Protein AF-A0A1S9JIV3-F1 (afdb_monomer_lite)

Foldseek 3Di:
DVVCVVPVPDAFEWEQDPPQRDIHGPGDPVVVLVCLLVLHDGHHDYDFDFPDQDPVQCWGAGPLGDIDHPVNDPPDDPDDDDDDDDPPVVCVVVDPVPPPPVDPPPDPSSVVSCVSADDPVLVSLLVLQRDLDPVVLVCCLVPNDDPSHDLLSSLSNCLRVVPPCNLVSLCSLVVDPVNPVCVLVSLQSLLVDDDPSSVVVLVVCVVPPPCPDVSSVVSSVVSVVPD

Radius of gyration: 23.91 Å; chains: 1; bounding box: 47×54×72 Å

pLDDT: mean 82.81, std 11.83, range [49.16, 96.31]

Secondary structure (DSSP, 8-state):
-HHHHS-TT--EEEEE-TTT--EEEEE-HHHHHHHHHTT-PPPEEEE---SEEETTTTEEE-TTS-EEEGGGS-S-PPP---PPPPPGGGGGGS-GGGT--TT----HHHHHHHTTS--HHHHHHHHHT----HHHHHHHHHH---TT--HHHHHHHHHHTT-TTHHHHHHHHHHSGGGGGGHHHHHHHHTTS--HHHHHHHHHHHHH--S--HHHHHHHHHHHH--

Sequence (227 aa):
MTFYRDKPDARALAWYLPDSYLCVLLDGHHKATAAALEGRPLKTLVLSTATRFNDEQQTLLFPGGECLHKTELLCHVPKLTEWKTLPSGAWESFGPDKHISPSETWSEELQQSVSRYPSLDQAWQIVEAGNLSETRIKSMIQQGLGEDEKADVILQALFFTHSPLFIDFARFVISYPAYVSYRPLTFRLMAQNRTPQADAFFLDFAINDDGERPELTKIMDDYFRKR

Organism: Shigella boydii (NCBI:txid621)

Structure (mmCIF, N/CA/C/O backbone):
data_AF-A0A1S9JIV3-F1
#
_entry.id   AF-A0A1S9JIV3-F1
#
loop_
_atom_site.group_PDB
_atom_site.id
_atom_site.type_symbol
_atom_site.label_atom_id
_atom_site.label_alt_id
_atom_site.label_comp_id
_atom_site.label_asym_id
_atom_site.label_entity_id
_atom_site.label_seq_id
_atom_site.pdbx_PDB_ins_code
_atom_site.Cartn_x
_atom_site.Cartn_y
_atom_site.Cartn_z
_atom_site.occupancy
_atom_site.B_iso_or_equiv
_atom_site.auth_seq_id
_atom_site.auth_comp_id
_atom_site.auth_asym_id
_atom_site.auth_atom_id
_atom_site.pdbx_PDB_model_num
ATOM 1 N N . MET A 1 1 ? -16.536 -16.948 15.828 1.00 57.09 1 MET A N 1
ATOM 2 C CA . MET A 1 1 ? -16.593 -16.146 14.581 1.00 57.09 1 MET A CA 1
ATOM 3 C C . MET A 1 1 ? -17.991 -15.639 14.228 1.00 57.09 1 MET A C 1
ATOM 5 O O . MET A 1 1 ? -18.103 -14.467 13.888 1.00 57.09 1 MET A O 1
ATOM 9 N N . THR A 1 2 ? -19.049 -16.449 14.354 1.00 61.72 2 THR A N 1
ATOM 10 C CA . THR A 1 2 ? -20.456 -16.065 14.086 1.00 61.72 2 THR A CA 1
ATOM 11 C C . THR A 1 2 ? -20.881 -14.746 14.740 1.00 61.72 2 THR A C 1
ATOM 13 O O . THR A 1 2 ? -21.410 -13.877 14.059 1.00 61.72 2 THR A O 1
ATOM 16 N N . PHE A 1 3 ? -20.507 -14.511 16.003 1.00 70.81 3 PHE A N 1
ATOM 17 C CA . PHE A 1 3 ? -20.840 -13.274 16.726 1.00 70.81 3 PHE A CA 1
ATOM 18 C C . PHE A 1 3 ? -20.479 -11.968 15.987 1.00 70.81 3 PHE A C 1
ATOM 20 O O . PHE A 1 3 ? -21.233 -10.998 16.059 1.00 70.81 3 PHE A O 1
ATOM 27 N N . TYR A 1 4 ? -19.333 -11.917 15.292 1.00 66.69 4 TYR A N 1
ATOM 28 C CA . TYR A 1 4 ? -18.885 -10.712 14.577 1.00 66.69 4 TYR A CA 1
ATOM 29 C C . TYR A 1 4 ? -19.463 -10.588 13.165 1.00 66.69 4 TYR A C 1
ATOM 31 O O . TYR A 1 4 ? -19.378 -9.503 12.585 1.00 66.69 4 TYR A O 1
ATOM 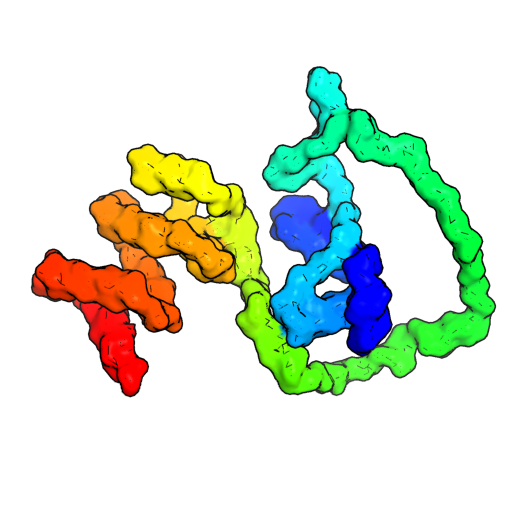39 N N . ARG A 1 5 ? -20.032 -11.668 12.611 1.00 66.25 5 ARG A N 1
ATOM 40 C CA . ARG A 1 5 ? -20.824 -11.606 11.374 1.00 66.25 5 ARG A CA 1
ATOM 41 C C . ARG A 1 5 ? -22.163 -10.916 11.648 1.00 66.25 5 ARG A C 1
ATOM 43 O O . ARG A 1 5 ? -22.561 -10.049 10.881 1.00 66.25 5 ARG A O 1
ATOM 50 N N . ASP A 1 6 ? -22.752 -11.180 12.813 1.00 71.38 6 ASP A N 1
ATOM 51 C CA . ASP A 1 6 ? -24.047 -10.617 13.222 1.00 71.38 6 ASP A CA 1
ATOM 52 C C . ASP A 1 6 ? -23.951 -9.194 13.811 1.00 71.38 6 ASP A C 1
ATOM 54 O O . ASP A 1 6 ? -24.966 -8.559 14.090 1.00 71.38 6 ASP A O 1
ATOM 58 N N . LYS A 1 7 ? -22.733 -8.679 14.040 1.00 74.50 7 LYS A N 1
ATOM 59 C CA . LYS A 1 7 ? -22.481 -7.340 14.608 1.00 74.50 7 LYS A CA 1
ATOM 60 C C . LYS A 1 7 ? -21.464 -6.557 13.768 1.00 74.50 7 LYS A C 1
ATOM 62 O O . LYS A 1 7 ? -20.315 -6.374 14.198 1.00 74.50 7 LYS A O 1
ATOM 67 N N . PRO A 1 8 ? -21.861 -6.069 12.578 1.00 68.62 8 PRO A N 1
ATOM 68 C CA . PRO A 1 8 ? -20.960 -5.376 11.659 1.00 68.62 8 PRO A CA 1
ATOM 69 C C . PRO A 1 8 ? -20.406 -4.060 12.223 1.00 68.62 8 PRO A C 1
ATOM 71 O O . PRO A 1 8 ? -19.363 -3.607 11.750 1.00 68.62 8 PRO A O 1
ATOM 74 N N . ASP A 1 9 ? -21.053 -3.477 13.236 1.00 78.00 9 ASP A N 1
ATOM 75 C CA . ASP A 1 9 ? -20.678 -2.185 13.829 1.00 78.00 9 ASP A CA 1
ATOM 76 C C . ASP A 1 9 ? -19.823 -2.279 15.086 1.00 78.00 9 ASP A C 1
ATOM 78 O O . ASP A 1 9 ? -19.355 -1.252 15.575 1.00 78.00 9 ASP A O 1
ATOM 82 N N . ALA A 1 10 ? -19.547 -3.490 15.585 1.00 80.56 10 ALA A N 1
ATOM 83 C CA . ALA A 1 10 ? -18.523 -3.650 16.611 1.00 80.56 10 ALA A CA 1
ATOM 84 C C . ALA A 1 10 ? -17.210 -3.013 16.116 1.00 80.56 10 ALA A C 1
ATOM 86 O O . ALA A 1 10 ? -16.908 -3.060 14.920 1.00 80.56 10 ALA A O 1
ATOM 87 N N . ARG A 1 11 ? -16.400 -2.438 16.997 1.00 85.75 11 ARG A N 1
ATOM 88 C CA . ARG A 1 11 ? -15.102 -1.865 16.623 1.00 85.75 11 ARG A CA 1
ATOM 89 C C . ARG A 1 11 ? -14.032 -2.451 17.525 1.00 85.75 11 ARG A C 1
ATOM 91 O O . ARG A 1 11 ? -14.295 -2.687 18.699 1.00 85.75 11 ARG A O 1
ATOM 98 N N . ALA A 1 12 ? -12.870 -2.733 16.954 1.00 91.12 12 ALA A N 1
ATOM 99 C CA . ALA A 1 12 ? -11.659 -2.897 17.743 1.00 91.12 12 ALA A CA 1
ATOM 100 C C . ALA A 1 12 ? -11.242 -1.544 18.337 1.00 91.12 12 ALA A C 1
ATOM 102 O O . ALA A 1 12 ? -11.686 -0.500 17.855 1.00 91.12 12 ALA A O 1
ATOM 103 N N . LEU A 1 13 ? -10.382 -1.560 19.348 1.00 92.06 13 LEU A N 1
ATOM 104 C CA . LEU A 1 13 ? -9.770 -0.361 19.905 1.00 92.06 13 LEU A CA 1
ATOM 105 C C . LEU A 1 13 ? -8.276 -0.401 19.609 1.00 92.06 13 LEU A C 1
ATOM 107 O O . LEU A 1 13 ? -7.620 -1.395 19.914 1.00 92.06 13 LEU A O 1
ATOM 111 N N . ALA A 1 14 ? -7.735 0.668 19.036 1.00 92.12 14 ALA A N 1
ATOM 112 C CA . ALA A 1 14 ? -6.306 0.783 18.788 1.00 92.12 14 ALA A CA 1
ATOM 113 C C . ALA A 1 14 ? -5.766 2.140 19.229 1.00 92.12 14 ALA A C 1
ATOM 115 O O . ALA A 1 14 ? -6.498 3.125 19.280 1.00 92.12 14 ALA A O 1
ATOM 116 N N . TRP A 1 15 ? -4.476 2.179 19.530 1.00 88.50 15 TRP A N 1
ATOM 117 C CA . TRP A 1 15 ? -3.720 3.384 19.829 1.00 88.50 15 TRP A CA 1
ATOM 118 C C . TRP A 1 15 ? -2.818 3.713 18.645 1.00 88.50 15 TRP A C 1
ATOM 120 O O . TRP A 1 15 ? -1.996 2.881 18.264 1.00 88.50 15 TRP A O 1
ATOM 130 N N . TYR A 1 16 ? -2.928 4.921 18.099 1.00 84.69 16 TYR A N 1
ATOM 131 C CA . TYR A 1 16 ? -2.001 5.438 17.098 1.00 84.69 16 TYR A CA 1
ATOM 132 C C . TYR A 1 16 ? -0.695 5.870 17.765 1.00 84.69 16 TYR A C 1
ATOM 134 O O . TYR A 1 16 ? -0.687 6.777 18.599 1.00 84.69 16 TYR A O 1
ATOM 142 N N . LEU A 1 17 ? 0.406 5.203 17.430 1.00 79.69 17 LEU A N 1
ATOM 143 C CA . LEU A 1 17 ? 1.724 5.548 17.942 1.00 79.69 17 LEU A CA 1
ATOM 144 C C . LEU A 1 17 ? 2.243 6.787 17.195 1.00 79.69 17 LEU A C 1
ATOM 146 O O . LEU A 1 17 ? 2.472 6.704 15.981 1.00 79.69 17 LEU A O 1
ATOM 150 N N . PRO A 1 18 ? 2.463 7.917 17.895 1.00 68.44 18 PRO A N 1
ATOM 151 C CA . PRO A 1 18 ? 3.064 9.096 17.287 1.00 68.44 18 PRO A CA 1
ATOM 152 C C . PRO A 1 18 ? 4.379 8.727 16.589 1.00 68.44 18 PRO A C 1
ATOM 154 O O . PRO A 1 18 ? 5.101 7.844 17.049 1.00 68.44 18 PRO A O 1
ATOM 157 N N . ASP A 1 19 ? 4.645 9.362 15.451 1.00 67.69 19 ASP A N 1
ATOM 158 C CA . ASP A 1 19 ? 5.900 9.252 14.689 1.00 67.69 19 ASP A CA 1
ATOM 159 C C . ASP A 1 19 ? 6.245 7.873 14.095 1.00 67.69 19 ASP A C 1
ATOM 161 O O . ASP A 1 19 ? 7.287 7.729 13.462 1.00 67.69 19 ASP A O 1
ATOM 165 N N . SER A 1 20 ? 5.378 6.864 14.232 1.00 63.31 20 SER A N 1
ATOM 166 C CA . SER A 1 20 ? 5.614 5.531 13.646 1.00 63.31 20 SER A CA 1
ATOM 167 C C . SER A 1 20 ? 4.571 5.103 12.618 1.00 63.31 20 SER A C 1
ATOM 169 O O . SER A 1 20 ? 4.762 4.081 11.969 1.00 63.31 20 SER A O 1
ATOM 171 N N . TYR A 1 21 ? 3.474 5.859 12.464 1.00 67.94 21 TYR A N 1
ATOM 172 C CA . TYR A 1 21 ? 2.322 5.520 11.609 1.00 67.94 21 TYR A CA 1
ATOM 173 C C . TYR A 1 21 ? 1.763 4.102 11.833 1.00 67.94 21 TYR A C 1
ATOM 175 O O . TYR A 1 21 ? 1.024 3.563 11.008 1.00 67.94 21 TYR A O 1
ATOM 183 N N . LEU A 1 22 ? 2.090 3.503 12.977 1.00 76.06 22 LEU A N 1
ATOM 184 C CA . LEU A 1 22 ? 1.621 2.200 13.405 1.00 76.06 22 LEU A CA 1
ATOM 185 C C . LEU A 1 22 ? 0.527 2.377 14.451 1.00 76.06 22 LEU A C 1
ATOM 187 O O . LEU A 1 22 ? 0.531 3.308 15.257 1.00 76.06 22 LEU A O 1
ATOM 191 N N . CYS A 1 23 ? -0.411 1.438 14.455 1.00 84.00 23 CYS A N 1
ATOM 192 C CA . CYS A 1 23 ? -1.413 1.332 15.501 1.00 84.00 23 CYS A CA 1
ATOM 193 C C . CYS A 1 23 ? -1.152 0.081 16.333 1.00 84.00 23 CYS A C 1
ATOM 195 O O . CYS A 1 23 ? -0.999 -1.011 15.787 1.00 84.00 23 CYS A O 1
ATOM 197 N N . VAL A 1 24 ? -1.165 0.225 17.655 1.00 86.38 24 VAL A N 1
ATOM 198 C CA . VAL A 1 24 ? -1.175 -0.913 18.576 1.00 86.38 24 VAL A CA 1
ATOM 199 C C . VAL A 1 24 ? -2.621 -1.275 18.865 1.00 86.38 24 VAL A C 1
ATOM 201 O O . VAL A 1 24 ? -3.401 -0.428 19.300 1.00 86.38 24 VAL A O 1
ATOM 204 N N . LEU A 1 25 ? -2.991 -2.531 18.625 1.00 89.19 25 LEU A N 1
ATOM 205 C CA . LEU A 1 25 ? -4.308 -3.039 18.990 1.00 89.19 25 LEU A CA 1
ATOM 206 C C . LEU A 1 25 ? -4.396 -3.145 20.520 1.00 89.19 25 LEU A C 1
ATOM 208 O O . LEU A 1 25 ? -3.658 -3.910 21.130 1.00 89.19 25 LEU A O 1
ATOM 212 N N . LEU A 1 26 ? -5.287 -2.366 21.132 1.00 89.06 26 LEU A N 1
ATOM 213 C CA . LEU A 1 26 ? -5.532 -2.397 22.575 1.00 89.06 26 LEU A CA 1
ATOM 214 C C . LEU A 1 26 ? -6.586 -3.445 22.936 1.00 89.06 26 LEU A C 1
ATOM 216 O O . LEU A 1 26 ? -6.461 -4.134 23.943 1.00 89.06 26 LEU A O 1
ATOM 220 N N . ASP A 1 27 ? -7.629 -3.560 22.111 1.00 86.94 27 ASP A N 1
ATOM 221 C CA . ASP A 1 27 ? -8.701 -4.536 22.292 1.00 86.94 27 ASP A CA 1
ATOM 222 C C . ASP A 1 27 ? -9.338 -4.934 20.950 1.00 86.94 27 ASP A C 1
ATOM 224 O O . ASP A 1 27 ? -9.288 -4.205 19.956 1.00 86.94 27 ASP A O 1
ATOM 228 N N . GLY A 1 28 ? -9.970 -6.106 20.924 1.00 87.12 28 GLY A N 1
ATOM 229 C CA . GLY A 1 28 ? -10.607 -6.677 19.745 1.00 87.12 28 GLY A CA 1
ATOM 230 C C . GLY A 1 28 ? -9.771 -7.744 19.043 1.00 87.12 28 GLY A C 1
ATOM 231 O O . GLY A 1 28 ? -10.014 -7.991 17.866 1.00 87.12 28 GLY A O 1
ATOM 232 N N . HIS A 1 29 ? -8.840 -8.410 19.735 1.00 86.50 29 HIS A N 1
ATOM 233 C CA . HIS A 1 29 ? -7.989 -9.479 19.186 1.00 86.50 29 HIS A CA 1
ATOM 234 C C . HIS A 1 29 ? -8.795 -10.554 18.445 1.00 86.50 29 HIS A C 1
ATOM 236 O O . HIS A 1 29 ? -8.550 -10.807 17.271 1.00 86.50 29 HIS A O 1
ATOM 242 N N . HIS A 1 30 ? -9.859 -11.092 19.053 1.00 83.81 30 HIS A N 1
ATOM 243 C CA . HIS A 1 30 ? -10.731 -12.070 18.386 1.00 83.81 30 HIS A CA 1
ATOM 244 C C . HIS A 1 30 ? -11.409 -11.514 17.126 1.00 83.81 30 HIS A C 1
ATOM 246 O O . HIS A 1 30 ? -11.667 -12.253 16.173 1.00 83.81 30 HIS A O 1
ATOM 252 N N . LYS A 1 31 ? -11.718 -10.212 17.110 1.00 86.19 31 LYS A N 1
ATOM 253 C CA . LYS A 1 31 ? -12.279 -9.550 15.934 1.00 86.19 31 LYS A CA 1
ATOM 254 C C . LYS A 1 31 ? -11.222 -9.372 14.849 1.00 86.19 31 LYS A C 1
ATOM 256 O O . LYS A 1 31 ? -11.546 -9.581 13.685 1.00 86.19 31 LYS A O 1
ATOM 261 N N . ALA A 1 32 ? -9.997 -9.009 15.221 1.00 87.94 32 ALA A N 1
ATOM 262 C CA . ALA A 1 32 ? -8.862 -8.916 14.312 1.00 87.94 32 ALA A CA 1
ATOM 263 C C . ALA A 1 32 ? -8.581 -10.277 13.663 1.00 87.94 32 ALA A C 1
ATOM 265 O O . ALA A 1 32 ? -8.558 -10.363 12.440 1.00 87.94 32 ALA A O 1
ATOM 266 N N . THR A 1 33 ? -8.521 -11.354 14.453 1.00 85.94 33 THR A N 1
ATOM 267 C CA . THR A 1 33 ? -8.398 -12.736 13.964 1.00 85.94 33 THR A CA 1
ATOM 268 C C . THR A 1 33 ? -9.531 -13.097 13.002 1.00 85.94 33 THR A C 1
ATOM 270 O O . THR A 1 33 ? -9.286 -13.600 11.911 1.00 85.94 33 THR A O 1
ATOM 273 N N . ALA A 1 34 ? -10.784 -12.795 13.357 1.00 84.56 34 ALA A N 1
ATOM 274 C CA . ALA A 1 34 ? -11.920 -13.059 12.476 1.00 84.56 34 ALA A CA 1
ATOM 275 C C . ALA A 1 34 ? -11.875 -12.222 11.183 1.00 84.56 34 ALA A C 1
ATOM 277 O O . ALA A 1 34 ? -12.247 -12.711 10.124 1.00 84.56 34 ALA A O 1
ATOM 278 N N . ALA A 1 35 ? -11.438 -10.962 11.248 1.00 86.69 35 ALA A N 1
ATOM 279 C CA . ALA A 1 35 ? -11.271 -10.116 10.069 1.00 86.69 35 ALA A CA 1
ATOM 280 C C . ALA A 1 35 ? -10.153 -10.640 9.153 1.00 86.69 35 ALA A C 1
ATOM 282 O O . ALA A 1 35 ? -10.352 -10.675 7.941 1.00 86.69 35 ALA A O 1
ATOM 283 N N . ALA A 1 36 ? -9.048 -11.117 9.735 1.00 87.44 36 ALA A N 1
ATOM 284 C CA . ALA A 1 36 ? -7.929 -11.732 9.024 1.00 87.44 36 ALA A CA 1
ATOM 285 C C . ALA A 1 36 ? -8.341 -12.992 8.255 1.00 87.44 36 ALA A C 1
ATOM 287 O O . ALA A 1 36 ? -8.102 -13.099 7.049 1.00 87.44 36 ALA A O 1
ATOM 288 N N . LEU A 1 37 ? -9.049 -13.903 8.926 1.00 86.00 37 LEU A N 1
ATOM 289 C CA . LEU A 1 37 ? -9.551 -15.142 8.324 1.00 86.00 37 LEU A CA 1
ATOM 290 C C . LEU A 1 37 ? -10.544 -14.872 7.183 1.00 86.00 37 LEU A C 1
ATOM 292 O O . LEU A 1 37 ? -10.502 -15.540 6.152 1.00 86.00 37 LEU A O 1
ATOM 296 N N . GLU A 1 38 ? -11.356 -13.822 7.303 1.00 85.50 38 GLU A N 1
ATOM 297 C CA . GLU A 1 38 ? -12.282 -13.367 6.253 1.00 85.50 38 GLU A CA 1
ATOM 298 C C . GLU A 1 38 ? -11.612 -12.473 5.189 1.00 85.50 38 GLU A C 1
ATOM 300 O O . GLU A 1 38 ? -12.259 -12.093 4.217 1.00 85.50 38 GLU A O 1
ATOM 305 N N . GLY A 1 39 ? -10.338 -12.099 5.364 1.00 84.75 39 GLY A N 1
ATOM 306 C CA . GLY A 1 39 ? -9.593 -11.262 4.415 1.00 84.75 39 GLY A CA 1
ATOM 307 C C . GLY A 1 39 ? -10.171 -9.856 4.249 1.00 84.75 39 GLY A C 1
ATOM 308 O O . GLY A 1 39 ? -10.136 -9.297 3.156 1.00 84.75 39 GLY A O 1
ATOM 309 N N . ARG A 1 40 ? -10.740 -9.284 5.316 1.00 84.31 40 ARG A N 1
ATOM 310 C CA . ARG A 1 40 ? -11.418 -7.980 5.274 1.00 84.31 40 ARG A CA 1
ATOM 311 C C . ARG A 1 40 ? -10.775 -6.957 6.213 1.00 84.31 40 ARG A C 1
ATOM 313 O O . ARG A 1 40 ? -10.171 -7.347 7.214 1.00 84.31 40 ARG A O 1
ATOM 320 N N . PRO A 1 41 ? -10.950 -5.647 5.957 1.00 84.81 41 PRO A N 1
ATOM 321 C CA . PRO A 1 41 ? -10.476 -4.609 6.865 1.00 84.81 41 PRO A CA 1
ATOM 322 C C . PRO A 1 41 ? -11.103 -4.715 8.262 1.00 84.81 41 PRO A C 1
ATOM 324 O O . PRO A 1 41 ? -12.302 -4.982 8.418 1.00 84.81 41 PRO A O 1
ATOM 327 N N . LEU A 1 42 ? -10.296 -4.454 9.290 1.00 87.38 42 LEU A N 1
ATOM 328 C CA . LEU A 1 42 ? -10.758 -4.356 10.670 1.00 87.38 42 LEU A CA 1
ATOM 329 C C . LEU A 1 42 ? -11.342 -2.960 10.921 1.00 87.38 42 LEU A C 1
ATOM 331 O O . LEU A 1 42 ? -10.636 -1.959 10.850 1.00 87.38 42 LEU A O 1
ATOM 335 N N . LYS A 1 43 ? -12.636 -2.887 11.255 1.00 88.62 43 LYS A N 1
ATOM 336 C CA . LYS A 1 43 ? -13.231 -1.645 11.770 1.00 88.62 43 LYS A CA 1
ATOM 337 C C . LYS A 1 43 ? -12.685 -1.359 13.170 1.00 88.62 43 LYS A C 1
ATOM 339 O O . LYS A 1 43 ? -12.902 -2.168 14.079 1.00 88.62 43 LYS A O 1
ATOM 344 N N . THR A 1 44 ? -12.078 -0.191 13.344 1.00 89.94 44 THR A N 1
ATOM 345 C CA . THR A 1 44 ? -11.352 0.185 14.563 1.00 89.94 44 THR A CA 1
ATOM 346 C C . THR A 1 44 ? -11.726 1.597 15.006 1.00 89.94 44 THR A C 1
ATOM 348 O O . THR A 1 44 ? -11.950 2.476 14.177 1.00 89.94 44 THR A O 1
ATOM 351 N N . LEU A 1 45 ? -11.821 1.809 16.316 1.00 89.50 45 LEU A N 1
ATOM 352 C CA . LEU A 1 45 ? -11.773 3.123 16.942 1.00 89.50 45 LEU A CA 1
ATOM 353 C C . LEU A 1 45 ? -10.311 3.404 17.297 1.00 89.50 45 LEU A C 1
ATOM 355 O O . LEU A 1 45 ? -9.711 2.647 18.061 1.00 89.50 45 LEU A O 1
ATOM 359 N N . VAL A 1 46 ? -9.744 4.456 16.717 1.00 86.94 46 VAL A N 1
ATOM 360 C CA . VAL A 1 46 ? -8.336 4.808 16.913 1.00 86.94 46 VAL A CA 1
ATOM 361 C C . VAL A 1 46 ? -8.238 5.948 17.918 1.00 86.94 46 VAL A C 1
ATOM 363 O O . VAL A 1 46 ? -8.843 7.003 17.740 1.00 86.94 46 VAL A O 1
ATOM 366 N N . LEU A 1 47 ? -7.476 5.723 18.983 1.00 86.69 47 LEU A N 1
ATOM 367 C CA . LEU A 1 47 ? -7.049 6.750 19.919 1.00 86.69 47 LEU A CA 1
ATOM 368 C C . LEU A 1 47 ? -5.799 7.406 19.340 1.00 86.69 47 LEU A C 1
ATOM 370 O O . LEU A 1 47 ? -4.787 6.735 19.161 1.00 86.69 47 LEU A O 1
ATOM 374 N N . SER A 1 48 ? -5.868 8.700 19.043 1.00 84.00 48 SER A N 1
ATOM 375 C CA . SER A 1 48 ? -4.728 9.464 18.541 1.00 84.00 48 SER A CA 1
ATOM 376 C C . SER A 1 48 ? -4.587 10.768 19.302 1.00 84.00 48 SER A C 1
ATOM 378 O O . SER A 1 48 ? -5.574 11.407 19.668 1.00 84.00 48 SER A O 1
ATOM 380 N N . THR A 1 49 ? -3.344 11.190 19.498 1.00 82.25 49 THR A N 1
ATOM 381 C CA . THR A 1 49 ? -3.019 12.531 19.977 1.00 82.25 49 THR A CA 1
ATOM 382 C C . THR A 1 49 ? -3.034 13.503 18.804 1.00 82.25 49 THR A C 1
ATOM 384 O O . THR A 1 49 ? -2.423 13.229 17.769 1.00 82.25 49 THR A O 1
ATOM 387 N N . ALA A 1 50 ? -3.716 14.638 18.956 1.00 82.00 50 ALA A N 1
ATOM 388 C CA . ALA A 1 50 ? -3.575 15.741 18.013 1.00 82.00 50 ALA A CA 1
ATOM 389 C C . ALA A 1 50 ? -2.140 16.289 18.086 1.00 82.00 50 ALA A C 1
ATOM 391 O O . ALA A 1 50 ? -1.588 16.433 19.177 1.00 82.00 50 ALA A O 1
ATOM 392 N N . THR A 1 51 ? -1.539 16.589 16.936 1.00 81.94 51 THR A N 1
ATOM 393 C CA . THR A 1 51 ? -0.197 17.187 16.858 1.00 81.94 51 THR A CA 1
ATOM 394 C C . THR A 1 51 ? -0.228 18.656 17.244 1.00 81.94 51 THR A C 1
ATOM 396 O O . THR A 1 51 ? 0.676 19.139 17.919 1.00 81.94 51 THR A O 1
ATOM 399 N N . ARG A 1 52 ? -1.274 19.377 16.830 1.00 83.56 52 ARG A N 1
ATOM 400 C CA . ARG A 1 52 ? -1.494 20.775 17.204 1.00 83.56 52 ARG A CA 1
ATOM 401 C C . ARG A 1 52 ? -2.955 21.175 17.068 1.00 83.56 52 ARG A C 1
ATOM 403 O O . ARG A 1 52 ? -3.714 20.568 16.315 1.00 83.56 52 ARG A O 1
ATOM 410 N N . PHE A 1 53 ? -3.310 22.257 17.745 1.00 85.25 53 PHE A N 1
ATOM 411 C CA . PHE A 1 53 ? -4.530 23.006 17.479 1.00 85.25 53 PHE A CA 1
ATOM 412 C C . PHE A 1 53 ? -4.184 24.232 16.625 1.00 85.25 53 PHE A C 1
ATOM 414 O O . PHE A 1 53 ? -3.219 24.934 16.921 1.00 85.25 53 PHE A O 1
ATOM 421 N N . ASN A 1 54 ? -4.926 24.457 15.542 1.00 83.12 54 ASN A N 1
ATOM 422 C CA . ASN A 1 54 ? -4.842 25.669 14.736 1.00 83.12 54 ASN A CA 1
ATOM 423 C C . ASN A 1 54 ? -5.925 26.646 15.206 1.00 83.12 54 ASN A C 1
ATOM 425 O O . ASN A 1 54 ? -7.110 26.429 14.947 1.00 83.12 54 ASN A O 1
ATOM 429 N N . ASP A 1 55 ? -5.505 27.724 15.868 1.00 83.12 55 ASP A N 1
ATOM 430 C CA . ASP A 1 55 ? -6.409 28.745 16.398 1.00 83.12 55 ASP A CA 1
ATOM 431 C C . ASP A 1 55 ? -7.165 29.506 15.299 1.00 83.12 55 ASP A C 1
ATOM 433 O O . ASP A 1 55 ? -8.343 29.816 15.477 1.00 83.12 55 ASP A O 1
ATOM 437 N N . GLU A 1 56 ? -6.544 29.775 14.147 1.00 85.62 56 GLU A N 1
ATOM 438 C CA . GLU A 1 56 ? -7.178 30.533 13.058 1.00 85.62 56 GLU A CA 1
ATOM 439 C C . GLU A 1 56 ? -8.315 29.740 12.410 1.00 85.62 56 GLU A C 1
ATOM 441 O O . GLU A 1 56 ? -9.397 30.267 12.154 1.00 85.62 56 GLU A O 1
ATOM 446 N N . GLN A 1 57 ? -8.074 28.451 12.166 1.00 82.88 57 GLN A N 1
ATOM 447 C CA . GLN A 1 57 ? -9.043 27.562 11.520 1.00 82.88 57 GLN A CA 1
ATOM 448 C C . GLN A 1 57 ? -9.960 26.845 12.517 1.00 82.88 57 GLN A C 1
ATOM 450 O O . GLN A 1 57 ? -10.921 26.196 12.102 1.00 82.88 57 GLN A O 1
ATOM 455 N N . GLN A 1 58 ? -9.681 26.959 13.821 1.00 87.31 58 GLN A N 1
ATOM 456 C CA . GLN A 1 58 ? -10.358 26.220 14.890 1.00 87.31 58 GLN A CA 1
ATOM 457 C C . GLN A 1 58 ? -10.375 24.702 14.618 1.00 87.31 58 GLN A C 1
ATOM 459 O O . GLN A 1 58 ? -11.410 24.038 14.759 1.00 87.31 58 GLN A O 1
ATOM 464 N N . THR A 1 59 ? -9.224 24.158 14.206 1.00 88.06 59 THR A N 1
ATOM 465 C CA . THR A 1 59 ? -9.052 22.743 13.839 1.00 88.06 59 THR A CA 1
ATOM 466 C C . THR A 1 59 ? -8.017 22.042 14.708 1.00 88.06 59 THR A C 1
ATOM 468 O O . THR A 1 59 ? -6.959 22.587 15.017 1.00 88.06 59 THR A O 1
ATOM 471 N N . LEU A 1 60 ? -8.300 20.793 15.075 1.00 87.38 60 LEU A N 1
ATOM 472 C CA . LEU A 1 60 ? -7.279 19.869 15.564 1.00 87.38 60 LEU A CA 1
ATOM 473 C C . LEU A 1 60 ? -6.614 19.215 14.360 1.00 87.38 60 LEU A C 1
ATOM 475 O O . LEU A 1 60 ? -7.309 18.649 13.520 1.00 87.38 60 LEU A O 1
ATOM 479 N N . LEU A 1 61 ? -5.288 19.284 14.281 1.00 84.81 61 LEU A N 1
ATOM 480 C CA . LEU A 1 61 ? -4.512 18.546 13.293 1.00 84.81 61 LEU A CA 1
ATOM 481 C C . LEU A 1 61 ? -3.979 17.259 13.915 1.00 84.81 61 LEU A C 1
ATOM 483 O O . LEU A 1 61 ? -3.510 17.252 15.054 1.00 84.81 61 LEU A O 1
ATOM 487 N N . PHE A 1 62 ? -4.026 16.186 13.140 1.00 81.31 62 PHE A N 1
ATOM 488 C CA . PHE A 1 62 ? -3.512 14.873 13.495 1.00 81.31 62 PHE A CA 1
ATOM 489 C C . PHE A 1 62 ? -2.237 14.553 12.701 1.00 81.31 62 PHE A C 1
ATOM 491 O O . PHE A 1 62 ? -1.936 15.208 11.693 1.00 81.31 62 PHE A O 1
ATOM 498 N N . PRO A 1 63 ? -1.453 13.556 13.146 1.00 70.19 63 PRO A N 1
ATOM 499 C CA . PRO A 1 63 ? -0.391 12.979 12.328 1.00 70.19 63 PRO A CA 1
ATOM 500 C C . PRO A 1 63 ? -0.934 12.556 10.951 1.00 70.19 63 PRO A C 1
ATOM 502 O O . PRO A 1 63 ? -2.041 12.034 10.860 1.00 70.19 63 PRO A O 1
ATOM 505 N N . GLY A 1 64 ? -0.184 12.806 9.873 1.00 65.81 64 GLY A N 1
ATOM 506 C CA . GLY A 1 64 ? -0.628 12.514 8.499 1.00 65.81 64 GLY A CA 1
ATOM 507 C C . GLY A 1 64 ? -1.469 13.610 7.827 1.00 65.81 64 GLY A C 1
ATOM 508 O O . GLY A 1 64 ? -1.822 13.470 6.660 1.00 65.81 64 GLY A O 1
ATOM 509 N N . GLY A 1 65 ? -1.743 14.724 8.518 1.00 72.25 65 GLY A N 1
ATOM 510 C CA . GLY A 1 65 ? -2.371 15.912 7.927 1.00 72.25 65 GLY A CA 1
ATOM 511 C C . GLY A 1 65 ? -3.900 15.925 7.958 1.00 72.25 65 GLY A C 1
ATOM 512 O O . GLY A 1 65 ? -4.495 16.898 7.499 1.00 72.25 65 GLY A O 1
ATOM 513 N N . GLU A 1 66 ? -4.538 14.900 8.529 1.00 78.19 66 GLU A N 1
ATOM 514 C CA . GLU A 1 66 ? -5.976 14.938 8.794 1.00 78.19 66 GLU A CA 1
ATOM 515 C C . GLU A 1 66 ? -6.318 16.040 9.804 1.00 78.19 66 GLU A C 1
ATOM 517 O O . GLU A 1 66 ? -5.560 16.318 10.742 1.00 78.19 66 GLU A O 1
ATOM 522 N N . CYS A 1 67 ? -7.474 16.674 9.616 1.00 84.75 67 CYS A N 1
ATOM 523 C CA . CYS A 1 67 ? -7.971 17.714 10.501 1.00 84.75 67 CYS A CA 1
ATOM 524 C C . CYS A 1 67 ? -9.413 17.438 10.929 1.00 84.75 67 CYS A C 1
ATOM 526 O O . CYS A 1 67 ? -10.222 16.942 10.151 1.00 84.75 67 CYS A O 1
ATOM 528 N N . LEU A 1 68 ? -9.725 17.774 12.180 1.00 86.25 68 LEU A N 1
ATOM 529 C CA . LEU A 1 68 ? -11.092 17.805 12.693 1.00 86.25 68 LEU A CA 1
ATOM 530 C C . LEU A 1 68 ? -11.464 19.239 13.035 1.00 86.25 68 LEU A C 1
ATOM 532 O O . LEU A 1 68 ? -10.779 19.901 13.825 1.00 86.25 68 LEU A O 1
ATOM 536 N N . HIS A 1 69 ? -12.570 19.712 12.470 1.00 85.62 69 HIS A N 1
ATOM 537 C CA . HIS A 1 69 ? -13.143 20.996 12.832 1.00 85.62 69 HIS A CA 1
ATOM 538 C C . HIS A 1 69 ? -13.872 20.906 14.169 1.00 85.62 69 HIS A C 1
ATOM 540 O O . HIS A 1 69 ? -14.462 19.887 14.531 1.00 85.62 69 HIS A O 1
ATOM 546 N N . LYS A 1 70 ? -13.915 22.027 14.893 1.00 80.19 70 LYS A N 1
ATOM 547 C CA . LYS A 1 70 ? -14.658 22.138 16.156 1.00 80.19 70 LYS A CA 1
ATOM 548 C C . LYS A 1 70 ? -16.119 21.677 16.055 1.00 80.19 70 LYS A C 1
ATOM 550 O O . LYS A 1 70 ? -16.648 21.131 17.015 1.00 80.19 70 LYS A O 1
ATOM 555 N N . THR A 1 71 ? -16.767 21.884 14.909 1.00 80.12 71 THR A N 1
ATOM 556 C CA . THR A 1 71 ? -18.158 21.469 14.647 1.00 80.12 71 THR A CA 1
ATOM 557 C C . THR A 1 71 ? -18.349 19.956 14.582 1.00 80.12 71 THR A C 1
ATOM 559 O O . THR A 1 71 ? -19.464 19.481 14.764 1.00 80.12 71 THR A O 1
ATOM 562 N N . GLU A 1 72 ? -17.281 19.206 14.318 1.00 81.44 72 GLU A N 1
ATOM 563 C CA . GLU A 1 72 ? -17.288 17.742 14.231 1.00 81.44 72 GLU A CA 1
ATOM 564 C C . GLU A 1 72 ? -17.003 17.087 15.588 1.00 81.44 72 GLU A C 1
ATOM 566 O O . GLU A 1 72 ? -17.190 15.881 15.760 1.00 81.44 72 GLU A O 1
ATOM 571 N N . LEU A 1 73 ? -16.573 17.878 16.576 1.00 73.00 73 LEU A N 1
ATOM 572 C CA . LEU A 1 73 ? -16.348 17.394 17.927 1.00 73.00 73 LEU A CA 1
ATOM 573 C C . LEU A 1 73 ? -17.687 17.082 18.589 1.00 73.00 73 LEU A C 1
ATOM 575 O O . LEU A 1 73 ? -18.536 17.950 18.801 1.00 73.00 73 LEU A O 1
ATOM 579 N N . LEU A 1 74 ? -17.849 15.824 18.987 1.00 70.44 74 LEU A N 1
ATOM 580 C CA . LEU A 1 74 ? -18.938 15.427 19.863 1.00 70.44 74 LEU A CA 1
ATOM 581 C C . LEU A 1 74 ? -18.727 16.095 21.231 1.00 70.44 74 LEU A C 1
ATOM 583 O O . LEU A 1 74 ? -17.932 15.636 22.045 1.00 70.44 74 LEU A O 1
ATOM 587 N N . CYS A 1 75 ? -19.470 17.170 21.506 1.00 57.81 75 CYS A N 1
ATOM 588 C CA . CYS A 1 75 ? -19.451 17.870 22.799 1.00 57.81 75 CYS A CA 1
ATOM 589 C C . CYS A 1 75 ? -19.993 17.028 23.969 1.00 57.81 75 CYS A C 1
ATOM 591 O O . CYS A 1 75 ? -19.947 17.457 25.124 1.00 57.81 75 CYS A O 1
ATOM 593 N N . HIS A 1 76 ? -20.525 15.838 23.691 1.00 59.91 76 HIS A N 1
ATOM 594 C CA . HIS A 1 76 ? -21.102 14.951 24.686 1.00 59.91 76 HIS A CA 1
ATOM 595 C C . HIS A 1 76 ? -20.476 13.568 24.567 1.00 59.91 76 HIS A C 1
ATOM 597 O O . HIS A 1 76 ? -20.761 12.822 23.633 1.00 59.91 76 HIS A O 1
ATOM 603 N N . VAL A 1 77 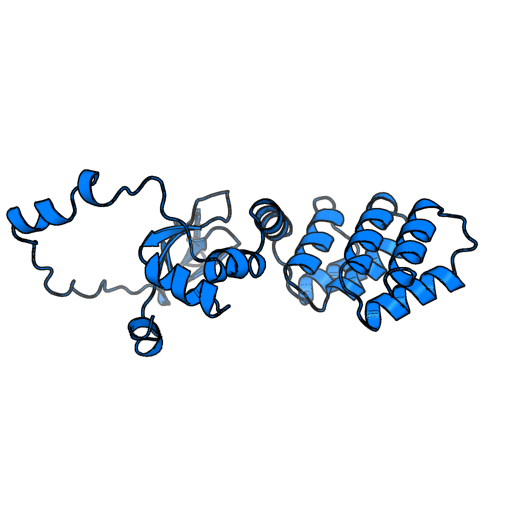? -19.650 13.213 25.553 1.00 59.00 77 VAL A N 1
ATOM 604 C CA . VAL A 1 77 ? -19.324 11.811 25.814 1.00 59.00 77 VAL A CA 1
ATOM 605 C C . VAL A 1 77 ? -20.638 11.150 26.242 1.00 59.00 77 VAL A C 1
ATOM 607 O O . VAL A 1 77 ? -21.231 11.604 27.229 1.00 59.00 77 VAL A O 1
ATOM 610 N N . PRO A 1 78 ? -21.149 10.136 25.516 1.00 58.78 78 PRO A N 1
ATOM 611 C CA . PRO A 1 78 ? -22.326 9.402 25.955 1.00 58.78 78 PRO A CA 1
ATOM 612 C C . PRO A 1 78 ? -22.093 8.944 27.393 1.00 58.78 78 PRO A C 1
ATOM 614 O O . PRO A 1 78 ? -21.023 8.414 27.699 1.00 58.78 78 PRO A O 1
ATOM 617 N N . LYS A 1 79 ? -23.062 9.178 28.287 1.00 58.03 79 LYS A N 1
ATOM 618 C CA . LYS A 1 79 ? -22.981 8.649 29.652 1.00 58.03 79 LYS A CA 1
ATOM 619 C C . LYS A 1 79 ? -22.701 7.155 29.543 1.00 58.03 79 LYS A C 1
ATOM 621 O O . LYS A 1 79 ? -23.480 6.443 28.909 1.00 58.03 79 LYS A O 1
ATOM 626 N N . LEU A 1 80 ? -21.570 6.734 30.112 1.00 59.12 80 LEU A N 1
ATOM 627 C CA . LEU A 1 80 ? -21.158 5.339 30.194 1.00 59.12 80 LEU A CA 1
ATOM 628 C C . LEU A 1 80 ? -22.375 4.495 30.571 1.00 59.12 80 LEU A C 1
ATOM 630 O O . LEU A 1 80 ? -23.028 4.762 31.582 1.00 59.12 80 LEU A O 1
ATOM 634 N N . THR A 1 81 ? -22.684 3.501 29.741 1.00 59.03 81 THR A N 1
ATOM 635 C CA . THR A 1 81 ? -23.567 2.395 30.109 1.00 59.03 81 THR A CA 1
ATOM 636 C C . THR A 1 81 ? -23.137 1.899 31.489 1.00 59.03 81 THR A C 1
ATOM 638 O O . THR A 1 81 ? -21.932 1.833 31.744 1.00 59.03 81 THR A O 1
ATOM 641 N N . GLU A 1 82 ? -24.083 1.583 32.380 1.00 59.78 82 GLU A N 1
ATOM 642 C CA . GLU A 1 82 ? -23.753 1.058 33.710 1.00 59.78 82 GLU A CA 1
ATOM 643 C C . GLU A 1 82 ? -22.731 -0.076 33.585 1.00 59.78 82 GLU A C 1
ATOM 645 O O . GLU A 1 82 ? -23.012 -1.146 33.040 1.00 59.78 82 GLU A O 1
ATOM 650 N N . TRP A 1 83 ? -21.518 0.180 34.063 1.00 59.06 83 TRP A N 1
ATOM 651 C CA . TRP A 1 83 ? -20.465 -0.812 34.111 1.00 59.06 83 TRP A CA 1
ATOM 652 C C . TRP A 1 83 ? -20.596 -1.521 35.454 1.00 59.06 83 TRP A C 1
ATOM 654 O O . TRP A 1 83 ? -20.577 -0.902 36.517 1.00 59.06 83 TRP A O 1
ATOM 664 N N . LYS A 1 84 ? -20.791 -2.838 35.413 1.00 68.88 84 LYS A N 1
ATOM 665 C CA . LYS A 1 84 ? -20.778 -3.657 36.621 1.00 68.88 84 LYS A CA 1
ATOM 666 C C . LYS A 1 84 ? -19.343 -4.055 36.905 1.00 68.88 84 LYS A C 1
ATOM 668 O O . LYS A 1 84 ? -18.735 -4.769 36.110 1.00 68.88 84 LYS A O 1
ATOM 673 N N . THR A 1 85 ? -18.820 -3.625 38.046 1.00 67.06 85 THR A N 1
ATOM 674 C CA . THR A 1 85 ? -17.576 -4.171 38.583 1.00 67.06 85 THR A CA 1
ATOM 675 C C . THR A 1 85 ? -17.751 -5.676 38.756 1.00 67.06 85 THR A C 1
ATOM 677 O O . THR A 1 85 ? -18.689 -6.127 39.418 1.00 67.06 85 THR A O 1
ATOM 680 N N . LEU A 1 86 ? -16.874 -6.463 38.136 1.00 70.12 86 LEU A N 1
ATOM 681 C CA . LEU A 1 86 ? -16.874 -7.908 38.326 1.00 70.12 86 LEU A CA 1
ATOM 682 C C . LEU A 1 86 ? -16.585 -8.234 39.806 1.00 70.12 86 LEU A C 1
ATOM 684 O O . LEU A 1 86 ? -15.714 -7.591 40.403 1.00 70.12 86 LEU A O 1
ATOM 688 N N . PRO A 1 87 ? -17.283 -9.217 40.409 1.00 81.06 87 PRO A N 1
ATOM 689 C CA . PRO A 1 87 ? -17.002 -9.670 41.770 1.00 81.06 87 PRO A CA 1
ATOM 690 C C . PRO A 1 87 ? -15.540 -10.100 41.929 1.00 81.06 87 PRO A C 1
ATOM 692 O O . PRO A 1 87 ? -14.967 -10.666 41.001 1.00 81.06 87 PRO A O 1
ATOM 695 N N . SER A 1 88 ? -14.955 -9.904 43.116 1.00 70.31 88 SER A N 1
ATOM 696 C CA . SER A 1 88 ? -13.536 -10.201 43.394 1.00 70.31 88 SER A CA 1
ATOM 697 C C . SER A 1 88 ? -13.106 -11.611 42.950 1.00 70.31 88 SER A C 1
ATOM 699 O O . SER A 1 88 ? -12.054 -11.761 42.341 1.00 70.31 88 SER A O 1
ATOM 701 N N . GLY A 1 89 ? -13.951 -12.629 43.163 1.00 72.62 89 GLY A N 1
ATOM 702 C CA . GLY A 1 89 ? -13.666 -14.014 42.758 1.00 72.62 89 GLY A CA 1
ATOM 703 C C . GLY A 1 89 ? -13.776 -14.292 41.251 1.00 72.62 89 GLY A C 1
ATOM 704 O O . GLY A 1 89 ? -13.231 -15.277 40.769 1.00 72.62 89 GLY A O 1
ATOM 705 N N . ALA A 1 90 ? -14.433 -13.427 40.468 1.00 69.19 90 ALA A N 1
ATOM 706 C CA . ALA A 1 90 ? -14.485 -13.585 39.012 1.00 69.19 90 ALA A CA 1
ATOM 707 C C . ALA A 1 90 ? -13.117 -13.304 38.365 1.00 69.19 90 ALA A C 1
ATOM 709 O O . ALA A 1 90 ? -12.770 -13.936 37.366 1.00 69.19 90 ALA A O 1
ATOM 710 N N . TRP A 1 91 ? -12.312 -12.421 38.970 1.00 62.44 91 TRP A N 1
ATOM 711 C CA . TRP A 1 91 ? -10.960 -12.088 38.511 1.00 62.44 91 TRP A CA 1
ATOM 712 C C . TRP A 1 91 ? -9.992 -13.277 38.582 1.00 62.44 91 TRP A C 1
ATOM 714 O O . TRP A 1 91 ? -9.094 -13.381 37.751 1.00 62.44 91 TRP A O 1
ATOM 724 N N . GLU A 1 92 ? -10.215 -14.232 39.492 1.00 66.56 92 GLU A N 1
ATOM 725 C CA . GLU A 1 92 ? -9.382 -15.439 39.657 1.00 66.56 92 GLU A CA 1
ATOM 726 C C . GLU A 1 92 ? -9.413 -16.383 38.438 1.00 66.56 92 GLU A C 1
ATOM 728 O O . GLU A 1 92 ? -8.545 -17.253 38.287 1.00 66.56 92 GLU A O 1
ATOM 733 N N . SER A 1 93 ? -10.414 -16.226 37.562 1.00 62.09 93 SER A N 1
ATOM 734 C CA . SER A 1 93 ? -10.519 -16.943 36.284 1.00 62.09 93 SER A CA 1
ATOM 735 C C . SER A 1 93 ? -9.786 -16.251 35.125 1.00 62.09 93 SER A C 1
ATOM 737 O O . SER A 1 93 ? -9.505 -16.904 34.122 1.00 62.09 93 SER A O 1
ATOM 739 N N . PHE A 1 94 ? -9.431 -14.969 35.283 1.00 55.19 94 PHE A N 1
ATOM 740 C CA . PHE A 1 94 ? -8.751 -14.130 34.284 1.00 55.19 94 PHE A CA 1
ATOM 741 C C . PHE A 1 94 ? -7.283 -13.829 34.632 1.00 55.19 94 PHE A C 1
ATOM 743 O O . PHE A 1 94 ? -6.626 -13.082 33.912 1.00 55.19 94 PHE A O 1
ATOM 750 N N . GLY A 1 95 ? -6.765 -14.379 35.736 1.00 54.81 95 GLY A N 1
ATOM 751 C CA . GLY A 1 95 ? -5.376 -14.186 36.148 1.00 54.81 95 GLY A CA 1
ATOM 752 C C . GLY A 1 95 ? -4.373 -14.665 35.081 1.00 54.81 95 GLY A C 1
ATOM 753 O O . GLY A 1 95 ? -4.633 -15.676 34.418 1.00 54.81 95 GLY A O 1
ATOM 754 N N . PRO A 1 96 ? -3.229 -13.969 34.929 1.00 54.41 96 PRO A N 1
ATOM 755 C CA . PRO A 1 96 ? -2.259 -14.201 33.853 1.00 54.41 96 PRO A CA 1
ATOM 756 C C . PRO A 1 96 ? -1.734 -15.644 33.814 1.00 54.41 96 PRO A C 1
ATOM 758 O O . PRO A 1 96 ? -1.451 -16.170 32.744 1.00 54.41 96 PRO A O 1
ATOM 761 N N . ASP A 1 97 ? -1.708 -16.335 34.952 1.00 53.50 97 ASP A N 1
ATOM 762 C CA . ASP A 1 97 ? -1.091 -17.659 35.068 1.00 53.50 97 ASP A CA 1
ATOM 763 C C . ASP A 1 97 ? -1.935 -18.819 34.511 1.00 53.50 97 ASP A C 1
ATOM 765 O O . ASP A 1 97 ? -1.426 -19.930 34.378 1.00 53.50 97 ASP A O 1
ATOM 769 N N . LYS A 1 98 ? -3.220 -18.607 34.183 1.00 52.09 98 LYS A N 1
ATOM 770 C CA . LYS A 1 98 ? -4.110 -19.693 33.710 1.00 52.09 98 LYS 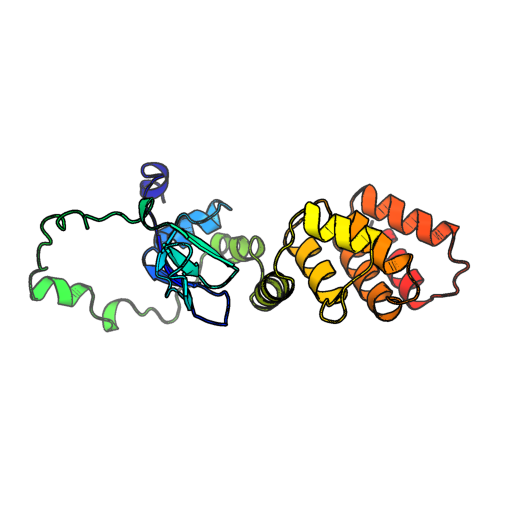A CA 1
ATOM 771 C C . LYS A 1 98 ? -4.294 -19.760 32.193 1.00 52.09 98 LYS A C 1
ATOM 773 O O . LYS A 1 98 ? -4.752 -20.789 31.706 1.00 52.09 98 LYS A O 1
ATOM 778 N N . HIS A 1 99 ? -3.941 -18.700 31.462 1.00 52.00 99 HIS A N 1
ATOM 779 C CA . HIS A 1 99 ? -4.203 -18.585 30.016 1.00 52.00 99 HIS A CA 1
ATOM 780 C C . HIS A 1 99 ? -2.963 -18.288 29.174 1.00 52.00 99 HIS A C 1
ATOM 782 O O . HIS A 1 99 ? -3.065 -18.238 27.952 1.00 52.00 99 HIS A O 1
ATOM 788 N N . ILE A 1 100 ? -1.782 -18.133 29.780 1.00 49.59 100 ILE A N 1
ATOM 789 C CA . ILE A 1 100 ? -0.536 -18.120 29.012 1.00 49.59 100 ILE A CA 1
ATOM 790 C C . ILE A 1 100 ? -0.227 -19.572 28.657 1.00 49.59 100 ILE A C 1
ATOM 792 O O . ILE A 1 100 ? 0.459 -20.280 29.390 1.00 49.59 100 ILE A O 1
ATOM 796 N N . SER A 1 101 ? -0.774 -20.036 27.536 1.00 49.16 101 SER A N 1
ATOM 797 C CA . SER A 1 101 ? -0.225 -21.205 26.870 1.00 49.16 101 SER A CA 1
ATOM 798 C C . SER A 1 101 ? 0.966 -20.715 26.041 1.00 49.16 101 SER A C 1
ATOM 800 O O . SER A 1 101 ? 0.763 -20.049 25.026 1.00 49.16 101 SER A O 1
ATOM 802 N N . PRO A 1 102 ? 2.221 -20.999 26.436 1.00 52.69 102 PRO A N 1
ATOM 803 C CA . PRO A 1 102 ? 3.404 -20.578 25.679 1.00 52.69 102 PRO A CA 1
ATOM 804 C C . PRO A 1 102 ? 3.502 -21.257 24.299 1.00 52.69 102 PRO A C 1
ATOM 806 O O . PRO A 1 102 ? 4.444 -21.012 23.552 1.00 52.69 102 PRO A O 1
ATOM 809 N N . SER A 1 103 ? 2.541 -22.121 23.962 1.00 51.25 103 SER A N 1
ATOM 810 C CA . SER A 1 103 ? 2.490 -22.929 22.752 1.00 51.25 103 SER A CA 1
ATOM 811 C C . SER A 1 103 ? 1.118 -22.873 22.075 1.00 51.25 103 SER A C 1
ATOM 813 O O . SER A 1 103 ? 0.646 -23.904 21.587 1.00 51.25 103 SER A O 1
ATOM 815 N N . GLU A 1 104 ? 0.446 -21.715 22.057 1.00 57.28 104 GLU A N 1
ATOM 816 C CA . GLU A 1 104 ? -0.705 -21.547 21.165 1.00 57.28 104 GLU A CA 1
ATOM 817 C C . GLU A 1 104 ? -0.245 -21.762 19.720 1.00 57.28 104 GLU A C 1
ATOM 819 O O . GLU A 1 104 ? 0.399 -20.932 19.079 1.00 57.28 104 GLU A O 1
ATOM 824 N N . THR A 1 105 ? -0.536 -22.960 19.227 1.00 65.88 105 THR A N 1
ATOM 825 C CA . THR A 1 105 ? -0.308 -23.360 17.851 1.00 65.88 105 THR A CA 1
ATOM 826 C C . THR A 1 105 ? -1.444 -22.742 17.057 1.00 65.88 105 THR A C 1
ATOM 828 O O . THR A 1 105 ? -2.557 -23.263 17.024 1.00 65.88 105 THR A O 1
ATOM 831 N N . TRP A 1 106 ? -1.183 -21.572 16.473 1.00 72.81 106 TRP A N 1
ATOM 832 C CA . TRP A 1 106 ? -2.118 -20.933 15.554 1.00 72.81 106 TRP A CA 1
ATOM 833 C C . TRP A 1 106 ? -2.526 -21.922 14.465 1.00 72.81 106 TRP A C 1
ATOM 835 O O . TRP A 1 106 ? -1.665 -22.622 13.923 1.00 72.81 106 TRP A O 1
ATOM 845 N N . SER A 1 107 ? -3.821 -21.970 14.138 1.00 80.56 107 SER A N 1
ATOM 846 C CA . SER A 1 107 ? -4.305 -22.834 13.063 1.00 80.56 107 SER A CA 1
ATOM 847 C C . SER A 1 107 ? -3.586 -22.509 11.756 1.00 80.56 107 SER A C 1
ATOM 849 O O . SER A 1 107 ? -3.239 -21.355 11.494 1.00 80.56 107 SER A O 1
ATOM 851 N N . GLU A 1 108 ? -3.388 -23.521 10.914 1.00 84.06 108 GLU A N 1
ATOM 852 C CA . GLU A 1 108 ? -2.764 -23.340 9.601 1.00 84.06 108 GLU A CA 1
ATOM 853 C C . GLU A 1 108 ? -3.510 -22.284 8.770 1.00 84.06 108 GLU A C 1
ATOM 855 O O . GLU A 1 108 ? -2.893 -21.430 8.144 1.00 84.06 108 GLU A O 1
ATOM 860 N N . GLU A 1 109 ? -4.841 -22.262 8.860 1.00 84.06 109 GLU A N 1
ATOM 861 C CA . GLU A 1 109 ? -5.691 -21.254 8.222 1.00 84.06 109 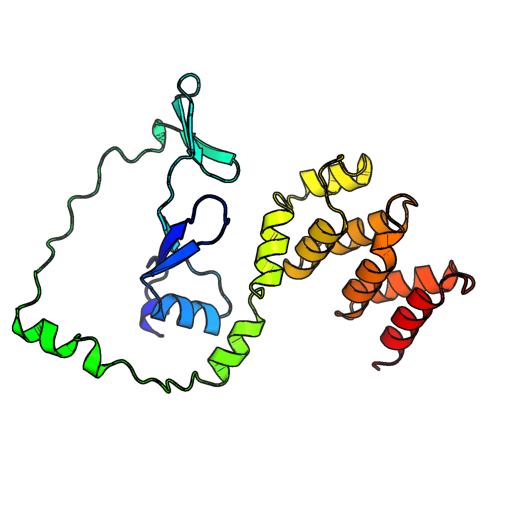GLU A CA 1
ATOM 862 C C . GLU A 1 109 ? -5.343 -19.824 8.671 1.00 84.06 109 GLU A C 1
ATOM 864 O O . GLU A 1 109 ? -5.254 -18.908 7.850 1.00 84.06 109 GLU A O 1
ATOM 869 N N . LEU A 1 110 ? -5.096 -19.617 9.970 1.00 81.75 110 LEU A N 1
ATOM 870 C CA . LEU A 1 110 ? -4.704 -18.307 10.474 1.00 81.75 110 LEU A CA 1
ATOM 871 C C . LEU A 1 110 ? -3.284 -17.946 10.039 1.00 81.75 110 LEU A C 1
ATOM 873 O O . LEU A 1 110 ? -3.056 -16.807 9.635 1.00 81.75 110 LEU A O 1
ATOM 877 N N . GLN A 1 111 ? -2.353 -18.899 10.059 1.00 83.88 111 GLN A N 1
ATOM 878 C CA . GLN A 1 111 ? -0.993 -18.679 9.560 1.00 83.88 111 GLN A CA 1
ATOM 879 C C . GLN A 1 111 ? -1.006 -18.274 8.080 1.00 83.88 111 GLN A C 1
ATOM 881 O O . GLN A 1 111 ? -0.366 -17.298 7.695 1.00 83.88 111 GLN A O 1
ATOM 886 N N . GLN A 1 112 ? -1.808 -18.955 7.261 1.00 86.06 112 GLN A N 1
ATOM 887 C CA . GLN A 1 112 ? -1.995 -18.619 5.851 1.00 86.06 112 GLN A CA 1
ATOM 888 C C . GLN A 1 112 ? -2.651 -17.242 5.674 1.00 86.06 112 GLN A C 1
ATOM 890 O O . GLN A 1 112 ? -2.302 -16.513 4.745 1.00 86.06 112 GLN A O 1
ATOM 895 N N . SER A 1 113 ? -3.555 -16.837 6.574 1.00 84.81 113 SER A N 1
ATOM 896 C CA . SER A 1 113 ? -4.216 -15.528 6.495 1.00 84.81 113 SER A CA 1
ATOM 897 C C . SER A 1 113 ? -3.245 -14.347 6.619 1.00 84.81 113 SER A C 1
ATOM 899 O O . SER A 1 113 ? -3.503 -13.301 6.025 1.00 84.81 113 SER A O 1
ATOM 901 N N . VAL A 1 114 ? -2.107 -14.517 7.310 1.00 81.88 114 VAL A N 1
ATOM 902 C CA . VAL A 1 114 ? -1.082 -13.468 7.467 1.00 81.88 114 VAL A CA 1
ATOM 903 C C . VAL A 1 114 ? -0.529 -13.020 6.113 1.00 81.88 114 VAL A C 1
ATOM 905 O O . VAL A 1 114 ? -0.264 -11.838 5.932 1.00 81.88 114 VAL A O 1
ATOM 908 N N . SER A 1 115 ? -0.443 -13.925 5.132 1.00 82.62 115 SER A N 1
ATOM 909 C CA . SER A 1 115 ? 0.049 -13.610 3.780 1.00 82.62 115 SER A CA 1
ATOM 910 C C . SER A 1 115 ? -0.793 -12.575 3.023 1.00 82.62 115 SER A C 1
ATOM 912 O O . SER A 1 115 ? -0.334 -12.022 2.028 1.00 82.62 115 SER A O 1
ATOM 914 N N . ARG A 1 116 ? -2.022 -12.303 3.484 1.00 82.75 116 ARG A N 1
ATOM 915 C CA . ARG A 1 116 ? -2.925 -11.297 2.903 1.00 82.75 116 ARG A CA 1
ATOM 916 C C . ARG A 1 116 ? -2.596 -9.872 3.338 1.00 82.75 116 ARG A C 1
ATOM 918 O O . ARG A 1 116 ? -3.165 -8.932 2.789 1.00 82.75 116 ARG A O 1
ATOM 925 N N . TYR A 1 117 ? -1.752 -9.713 4.352 1.00 83.88 117 TYR A N 1
ATOM 926 C CA . TYR A 1 117 ? -1.412 -8.423 4.931 1.00 83.88 117 TYR A CA 1
ATOM 927 C C . TYR A 1 117 ? 0.061 -8.101 4.682 1.00 83.88 117 TYR A C 1
ATOM 929 O O . TYR A 1 117 ? 0.881 -9.022 4.633 1.00 83.88 117 TYR A O 1
ATOM 937 N N . PRO A 1 118 ? 0.416 -6.810 4.551 1.00 85.12 118 PRO A N 1
ATOM 938 C CA . PRO A 1 118 ? 1.810 -6.416 4.450 1.00 85.12 118 PRO A CA 1
ATOM 939 C C . PRO A 1 118 ? 2.622 -6.920 5.649 1.00 85.12 118 PRO A C 1
ATOM 941 O O . PRO A 1 118 ? 2.161 -6.860 6.792 1.00 85.12 118 PRO A O 1
ATOM 944 N N . SER A 1 119 ? 3.849 -7.374 5.399 1.00 86.38 119 SER A N 1
ATOM 945 C CA . SER A 1 119 ? 4.835 -7.569 6.462 1.00 86.38 119 SER A CA 1
ATOM 946 C C . SER A 1 119 ? 5.177 -6.233 7.134 1.00 86.38 119 SER A C 1
ATOM 948 O O . SER A 1 119 ? 4.859 -5.164 6.612 1.00 86.38 119 SER A O 1
ATOM 950 N N . LEU A 1 120 ? 5.864 -6.273 8.280 1.00 82.50 120 LEU A N 1
ATOM 951 C CA . LEU A 1 120 ? 6.298 -5.052 8.969 1.00 82.50 120 LEU A CA 1
ATOM 952 C C . LEU A 1 120 ? 7.145 -4.146 8.058 1.00 82.50 120 LEU A C 1
ATOM 954 O O . LEU A 1 120 ? 6.898 -2.944 7.995 1.00 82.50 120 LEU A O 1
ATOM 958 N N . ASP A 1 121 ? 8.081 -4.728 7.307 1.00 85.25 121 ASP A N 1
ATOM 959 C CA . ASP A 1 121 ? 8.929 -3.984 6.369 1.00 85.25 121 ASP A CA 1
ATOM 960 C C . ASP A 1 121 ? 8.105 -3.365 5.232 1.00 85.25 121 ASP A C 1
ATOM 962 O O . ASP A 1 121 ? 8.309 -2.209 4.865 1.00 85.25 121 ASP A O 1
ATOM 966 N N . GLN A 1 122 ? 7.129 -4.108 4.698 1.00 89.12 122 GLN A N 1
ATOM 967 C CA . GLN A 1 122 ? 6.230 -3.603 3.658 1.00 89.12 122 GLN A CA 1
ATOM 968 C C . GLN A 1 122 ? 5.348 -2.469 4.193 1.00 89.12 122 GLN A C 1
ATOM 970 O O . GLN A 1 122 ? 5.178 -1.455 3.521 1.00 89.12 122 GLN A O 1
ATOM 975 N N . ALA A 1 123 ? 4.817 -2.609 5.410 1.00 86.25 123 ALA A N 1
ATOM 976 C CA . ALA A 1 123 ? 4.026 -1.576 6.067 1.00 86.25 123 ALA A CA 1
ATOM 977 C C . ALA A 1 123 ? 4.846 -0.297 6.291 1.00 86.25 123 ALA A C 1
ATOM 979 O O . ALA A 1 123 ? 4.353 0.793 6.009 1.00 86.25 123 ALA A O 1
ATOM 980 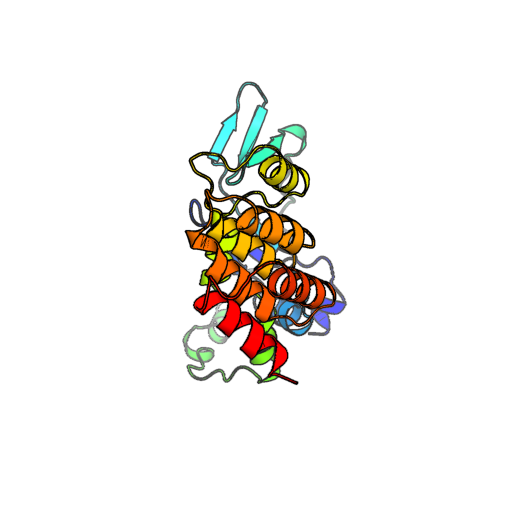N N . TRP A 1 124 ? 6.106 -0.426 6.720 1.00 83.56 124 TRP A N 1
ATOM 981 C CA . TRP A 1 124 ? 7.016 0.709 6.872 1.00 83.56 124 TRP A CA 1
ATOM 982 C C . TRP A 1 124 ? 7.241 1.451 5.549 1.00 83.56 124 TRP A C 1
ATOM 984 O O . TRP A 1 124 ? 7.155 2.674 5.511 1.00 83.56 124 TRP A O 1
ATOM 994 N N . GLN A 1 125 ? 7.444 0.735 4.442 1.00 87.44 125 GLN A N 1
ATOM 995 C CA . GLN A 1 125 ? 7.614 1.371 3.131 1.00 87.44 125 GLN A CA 1
ATOM 996 C C . GLN A 1 125 ? 6.340 2.054 2.626 1.00 87.44 125 GLN A C 1
ATOM 998 O O . GLN A 1 125 ? 6.413 3.132 2.040 1.00 87.44 125 GLN A O 1
ATOM 1003 N N . ILE A 1 126 ? 5.170 1.448 2.860 1.00 88.94 126 ILE A N 1
ATOM 1004 C CA . ILE A 1 126 ? 3.877 2.060 2.521 1.00 88.94 126 ILE A CA 1
ATOM 1005 C C . ILE A 1 126 ? 3.703 3.383 3.269 1.00 88.94 126 ILE A C 1
ATOM 1007 O O . ILE A 1 126 ? 3.274 4.373 2.683 1.00 88.94 126 ILE A O 1
ATOM 1011 N N . VAL A 1 127 ? 4.068 3.396 4.548 1.00 84.19 127 VAL A N 1
ATOM 1012 C CA . VAL A 1 127 ? 4.055 4.588 5.394 1.00 84.19 127 VAL A CA 1
ATOM 1013 C C . VAL A 1 127 ? 5.035 5.649 4.890 1.00 84.19 127 VAL A C 1
ATOM 1015 O O . VAL A 1 127 ? 4.641 6.797 4.701 1.00 84.19 127 VAL A O 1
ATOM 1018 N N . GLU A 1 128 ? 6.293 5.270 4.657 1.00 85.62 128 GLU A N 1
ATOM 1019 C CA . GLU A 1 128 ? 7.363 6.180 4.227 1.00 85.62 128 GLU A CA 1
ATOM 1020 C C . GLU A 1 128 ? 7.037 6.824 2.868 1.00 85.62 128 GLU A C 1
ATOM 1022 O O . GLU A 1 128 ? 7.352 7.989 2.640 1.00 85.62 128 GLU A O 1
ATOM 1027 N N . ALA A 1 129 ? 6.342 6.110 1.974 1.00 89.06 129 ALA A N 1
ATOM 1028 C CA . ALA A 1 129 ? 5.886 6.665 0.698 1.00 89.06 129 ALA A CA 1
ATOM 1029 C C . ALA A 1 129 ? 4.851 7.798 0.858 1.00 89.06 129 ALA A C 1
ATOM 1031 O O . ALA A 1 129 ? 4.647 8.607 -0.059 1.00 89.06 129 ALA A O 1
ATOM 1032 N N . GLY A 1 130 ? 4.171 7.862 2.004 1.00 86.06 130 GLY A N 1
ATOM 1033 C CA . GLY A 1 130 ? 3.158 8.861 2.308 1.00 86.06 130 GLY A CA 1
ATOM 1034 C C . GLY A 1 130 ? 1.916 8.750 1.417 1.00 86.06 130 GLY A C 1
ATOM 1035 O O . GLY A 1 130 ? 1.345 7.684 1.207 1.00 86.06 130 GLY A O 1
ATOM 1036 N N . ASN A 1 131 ? 1.445 9.885 0.900 1.00 86.38 131 ASN A N 1
ATOM 1037 C CA . ASN A 1 131 ? 0.195 9.973 0.142 1.00 86.38 131 ASN A CA 1
ATOM 1038 C C . ASN A 1 131 ? 0.283 9.301 -1.251 1.00 86.38 131 ASN A C 1
ATOM 1040 O O . ASN A 1 131 ? 0.811 9.876 -2.199 1.00 86.38 131 ASN A O 1
ATOM 1044 N N . LEU A 1 132 ? -0.318 8.125 -1.421 1.00 91.00 132 LEU A N 1
ATOM 1045 C CA . LEU A 1 132 ? -0.347 7.396 -2.701 1.00 91.00 132 LEU A CA 1
ATOM 1046 C C . LEU A 1 132 ? -1.566 7.717 -3.589 1.00 91.00 132 LEU A C 1
ATOM 1048 O O . LEU A 1 132 ? -1.937 6.918 -4.449 1.00 91.00 132 LEU A O 1
ATOM 1052 N N . SER A 1 133 ? -2.230 8.859 -3.380 1.00 90.62 133 SER A N 1
ATOM 1053 C CA . SER A 1 133 ? -3.393 9.252 -4.185 1.00 90.62 133 SER A CA 1
ATOM 1054 C C . SER A 1 133 ? -3.055 9.387 -5.670 1.00 90.62 133 SER A C 1
ATOM 1056 O O . SER A 1 133 ? -1.970 9.832 -6.051 1.00 90.62 133 SER A O 1
ATOM 1058 N N . GLU A 1 134 ? -4.037 9.079 -6.519 1.00 94.62 134 GLU A N 1
ATOM 1059 C CA . GLU A 1 134 ? -3.911 9.192 -7.974 1.00 94.62 134 GLU A CA 1
ATOM 1060 C C . GLU A 1 134 ? -3.435 10.576 -8.418 1.00 94.62 134 GLU A C 1
ATOM 1062 O O . GLU A 1 134 ? -2.554 10.679 -9.270 1.00 94.62 134 GLU A O 1
ATOM 1067 N N . THR A 1 135 ? -3.947 11.636 -7.791 1.00 94.44 135 THR A N 1
ATOM 1068 C CA . THR A 1 135 ? -3.535 13.016 -8.064 1.00 94.44 135 THR A CA 1
ATOM 1069 C C . THR A 1 135 ? -2.041 13.233 -7.810 1.00 94.44 135 THR A C 1
ATOM 1071 O O . THR A 1 135 ? -1.357 13.779 -8.676 1.00 94.44 135 THR A O 1
ATOM 1074 N N . ARG A 1 136 ? -1.509 12.785 -6.659 1.00 92.31 136 ARG A N 1
ATOM 1075 C CA . ARG A 1 136 ? -0.083 12.954 -6.320 1.00 92.31 136 ARG A CA 1
ATOM 1076 C C . ARG A 1 136 ? 0.803 12.130 -7.247 1.00 92.31 136 ARG A C 1
ATOM 1078 O O . ARG A 1 136 ? 1.745 12.675 -7.816 1.00 92.31 136 ARG A O 1
ATOM 1085 N N . ILE A 1 137 ? 0.465 10.860 -7.464 1.00 96.31 137 ILE A N 1
ATOM 1086 C CA . ILE A 1 137 ? 1.257 9.968 -8.321 1.00 96.31 137 ILE A CA 1
ATOM 1087 C C . ILE A 1 137 ? 1.280 10.462 -9.772 1.00 96.31 137 ILE A C 1
ATOM 1089 O O . ILE A 1 137 ? 2.347 10.520 -10.382 1.00 96.31 137 ILE A O 1
ATOM 1093 N N . LYS A 1 138 ? 0.142 10.895 -10.330 1.00 95.88 138 LYS A N 1
ATOM 1094 C CA . LYS A 1 138 ? 0.113 11.472 -11.684 1.00 95.88 138 LYS A CA 1
ATOM 1095 C C . LYS A 1 138 ? 0.926 12.760 -11.782 1.00 95.88 138 LYS A C 1
ATOM 1097 O O . LYS A 1 138 ? 1.612 12.953 -12.782 1.00 95.88 138 LYS A O 1
ATOM 1102 N N . SER A 1 139 ? 0.892 13.608 -10.753 1.00 94.50 139 SER A N 1
ATOM 1103 C CA . SER A 1 139 ? 1.732 14.809 -10.699 1.00 94.50 139 SER A CA 1
ATOM 1104 C C . SER A 1 139 ? 3.219 14.455 -10.735 1.00 94.50 139 SER A C 1
ATOM 1106 O O . SER A 1 139 ? 3.954 15.056 -11.510 1.00 94.50 139 SER A O 1
ATOM 1108 N N . MET A 1 140 ? 3.654 13.447 -9.969 1.00 94.88 140 MET A N 1
ATOM 1109 C CA . MET A 1 140 ? 5.045 12.968 -9.975 1.00 94.88 140 MET A CA 1
ATOM 1110 C C . MET A 1 140 ? 5.466 12.427 -11.341 1.00 94.88 140 MET A C 1
ATOM 1112 O O . MET A 1 140 ? 6.552 12.733 -11.819 1.00 94.88 140 MET A O 1
ATOM 1116 N N . ILE A 1 141 ? 4.597 11.656 -12.000 1.00 95.06 141 ILE A N 1
ATOM 1117 C CA . ILE A 1 141 ? 4.879 11.119 -13.339 1.00 95.06 141 ILE A CA 1
ATOM 1118 C C . ILE A 1 141 ? 5.054 12.252 -14.363 1.00 95.06 141 ILE A C 1
ATOM 1120 O O . ILE A 1 141 ? 5.897 12.162 -15.251 1.00 95.06 141 ILE A O 1
ATOM 1124 N N . GLN A 1 142 ? 4.263 13.322 -14.252 1.00 93.81 142 GLN A N 1
ATOM 1125 C CA . GLN A 1 142 ? 4.288 14.442 -15.197 1.00 93.81 142 GLN A CA 1
ATOM 1126 C C . GLN A 1 142 ? 5.424 15.435 -14.934 1.00 93.81 142 GLN A C 1
ATOM 1128 O O . GLN A 1 142 ? 6.004 15.965 -15.878 1.00 93.81 142 GLN A O 1
ATOM 1133 N N . GLN A 1 143 ? 5.703 15.724 -13.664 1.00 93.00 143 GLN A N 1
ATOM 1134 C CA . GLN A 1 143 ? 6.588 16.818 -13.250 1.00 93.00 143 GLN A CA 1
ATOM 1135 C C . GLN A 1 143 ? 7.942 16.323 -12.730 1.00 93.00 143 GLN A C 1
ATOM 1137 O O . GLN A 1 143 ? 8.862 17.121 -12.573 1.00 93.00 143 GLN A O 1
ATOM 1142 N N . GLY A 1 144 ? 8.083 15.017 -12.501 1.00 91.25 144 GLY A N 1
ATOM 1143 C CA . GLY A 1 144 ? 9.221 14.425 -11.811 1.00 91.25 144 GLY A CA 1
ATOM 1144 C C . GLY A 1 144 ? 8.998 14.307 -10.302 1.00 91.25 144 GLY A C 1
ATOM 1145 O O . GLY A 1 144 ? 8.012 14.790 -9.742 1.00 91.25 144 GLY A O 1
ATOM 1146 N N . LEU A 1 145 ? 9.932 13.627 -9.641 1.00 90.75 145 LEU A N 1
ATOM 1147 C CA . LEU A 1 145 ? 9.968 13.522 -8.182 1.00 90.75 145 LEU A CA 1
ATOM 1148 C C . LEU A 1 145 ? 10.577 14.787 -7.566 1.00 90.75 145 LEU A C 1
ATOM 1150 O O . LEU A 1 145 ? 11.519 15.353 -8.121 1.00 90.75 145 LEU A O 1
ATOM 1154 N N . GLY A 1 146 ? 10.059 15.194 -6.405 1.00 85.44 146 GLY A N 1
ATOM 1155 C CA . GLY A 1 146 ? 10.705 16.201 -5.559 1.00 85.44 146 GLY A CA 1
ATOM 1156 C C . GLY A 1 146 ? 12.002 15.678 -4.930 1.00 85.44 146 GLY A C 1
ATOM 1157 O O . GLY A 1 146 ? 12.264 14.478 -4.960 1.00 85.44 146 GLY A O 1
ATOM 1158 N N . GLU A 1 147 ? 12.804 16.570 -4.342 1.00 80.69 147 GLU A N 1
ATOM 1159 C CA . GLU A 1 147 ? 14.125 16.226 -3.777 1.00 80.69 147 GLU A CA 1
ATOM 1160 C C . GLU A 1 147 ? 14.058 15.174 -2.657 1.00 80.69 147 GLU A C 1
ATOM 1162 O O . GLU A 1 147 ? 14.923 14.303 -2.586 1.00 80.69 147 GLU A O 1
ATOM 1167 N N . ASP A 1 148 ? 13.008 15.208 -1.832 1.00 83.88 148 ASP A N 1
ATOM 1168 C CA . ASP A 1 148 ? 12.821 14.281 -0.706 1.00 83.88 148 ASP A CA 1
ATOM 1169 C C . ASP A 1 148 ? 12.113 12.968 -1.098 1.00 83.88 148 ASP A C 1
ATOM 1171 O O . ASP A 1 148 ? 11.989 12.047 -0.289 1.00 83.88 148 ASP A O 1
ATOM 1175 N N . GLU A 1 149 ? 11.621 12.862 -2.335 1.00 87.31 149 GLU A N 1
ATOM 1176 C CA . GLU A 1 149 ? 10.824 11.721 -2.784 1.00 87.31 149 GLU A CA 1
ATOM 1177 C C . GLU A 1 149 ? 11.725 10.550 -3.203 1.00 87.31 149 GLU A C 1
ATOM 1179 O O . GLU A 1 149 ? 12.586 10.663 -4.079 1.00 87.31 149 GLU A O 1
ATOM 1184 N N . LYS A 1 150 ? 11.480 9.373 -2.622 1.00 90.81 150 LYS A N 1
ATOM 1185 C CA . LYS A 1 150 ? 12.251 8.152 -2.894 1.00 90.81 150 LYS A CA 1
ATOM 1186 C C . LYS A 1 150 ? 11.494 7.241 -3.859 1.00 90.81 150 LYS A C 1
ATOM 1188 O O . LYS A 1 150 ? 10.518 6.590 -3.482 1.00 90.81 150 LYS A O 1
ATOM 1193 N N . ALA A 1 151 ? 11.940 7.187 -5.117 1.00 93.88 151 ALA A N 1
ATOM 1194 C CA . ALA A 1 151 ? 11.270 6.416 -6.170 1.00 93.88 151 ALA A CA 1
ATOM 1195 C C . ALA A 1 151 ? 11.127 4.924 -5.833 1.00 93.88 151 ALA A C 1
ATOM 1197 O O . ALA A 1 151 ? 10.092 4.332 -6.121 1.00 93.88 151 ALA A O 1
ATOM 1198 N N . ASP A 1 152 ? 12.139 4.317 -5.216 1.00 94.75 152 ASP A N 1
ATOM 1199 C CA . ASP A 1 152 ? 12.122 2.922 -4.772 1.00 94.75 152 ASP A CA 1
ATOM 1200 C C . ASP A 1 152 ? 11.084 2.657 -3.681 1.00 94.75 152 ASP A C 1
ATOM 1202 O O . ASP A 1 152 ? 10.411 1.624 -3.722 1.00 94.75 152 ASP A O 1
ATOM 1206 N N . VAL A 1 153 ? 10.933 3.578 -2.728 1.00 94.44 153 VAL A N 1
ATOM 1207 C CA . VAL A 1 153 ? 9.935 3.481 -1.655 1.00 94.44 153 VAL A CA 1
ATOM 1208 C C . VAL A 1 153 ? 8.525 3.608 -2.230 1.00 94.44 153 VAL A C 1
ATOM 1210 O O . VAL A 1 153 ? 7.682 2.751 -1.973 1.00 94.44 153 VAL A O 1
ATOM 1213 N N . ILE A 1 154 ? 8.279 4.614 -3.078 1.00 95.69 154 ILE A N 1
ATOM 1214 C CA . ILE A 1 154 ? 6.971 4.823 -3.722 1.00 95.69 154 ILE A CA 1
ATOM 1215 C C . ILE A 1 154 ? 6.607 3.626 -4.605 1.00 95.69 154 ILE A C 1
ATOM 1217 O O . ILE A 1 154 ? 5.485 3.125 -4.548 1.00 95.69 154 ILE A O 1
ATOM 1221 N N . LEU A 1 155 ? 7.558 3.126 -5.395 1.00 96.06 155 LEU A N 1
ATOM 1222 C CA . LEU A 1 155 ? 7.354 1.982 -6.279 1.00 96.06 155 LEU A CA 1
ATOM 1223 C C . LEU A 1 155 ? 6.970 0.716 -5.501 1.00 96.06 155 LEU A C 1
ATOM 1225 O O . LEU A 1 155 ? 6.019 0.029 -5.876 1.00 96.06 155 LEU A O 1
ATOM 1229 N N . GLN A 1 156 ? 7.687 0.414 -4.416 1.00 95.75 156 GLN A N 1
ATOM 1230 C CA . GLN A 1 156 ? 7.369 -0.725 -3.553 1.00 95.75 156 GLN A CA 1
ATOM 1231 C C . GLN A 1 156 ? 6.017 -0.548 -2.861 1.00 95.75 156 GLN A C 1
ATOM 1233 O O . GLN A 1 156 ? 5.215 -1.479 -2.839 1.00 95.75 156 GLN A O 1
ATOM 1238 N N . ALA A 1 157 ? 5.717 0.651 -2.364 1.00 94.75 157 ALA A N 1
ATOM 1239 C CA . ALA A 1 157 ? 4.443 0.946 -1.726 1.00 94.75 157 ALA A CA 1
ATOM 1240 C C . ALA A 1 157 ? 3.254 0.766 -2.686 1.00 94.75 157 ALA A C 1
ATOM 1242 O O . ALA A 1 157 ? 2.261 0.131 -2.327 1.00 94.75 157 ALA A O 1
ATOM 1243 N N . LEU A 1 158 ? 3.364 1.244 -3.931 1.00 95.56 158 LEU A N 1
ATOM 1244 C CA . LEU A 1 158 ? 2.352 1.021 -4.971 1.00 95.56 158 LEU A CA 1
ATOM 1245 C C . LEU A 1 158 ? 2.180 -0.469 -5.294 1.00 95.56 158 LEU A C 1
ATOM 1247 O O . LEU A 1 158 ? 1.054 -0.928 -5.484 1.00 95.56 158 LEU A O 1
ATOM 1251 N N . PHE A 1 159 ? 3.276 -1.229 -5.321 1.00 94.69 159 PHE A N 1
ATOM 1252 C CA . PHE A 1 159 ? 3.237 -2.670 -5.548 1.00 94.69 159 PHE A CA 1
ATOM 1253 C C . PHE A 1 159 ? 2.541 -3.421 -4.399 1.00 94.69 159 PHE A C 1
ATOM 1255 O O . PHE A 1 159 ? 1.617 -4.196 -4.646 1.00 94.69 159 PHE A O 1
ATOM 1262 N N . PHE A 1 160 ? 2.931 -3.165 -3.146 1.00 91.44 160 PHE A N 1
ATOM 1263 C CA . PHE A 1 160 ? 2.381 -3.849 -1.967 1.00 91.44 160 PHE A CA 1
ATOM 1264 C C . PHE A 1 160 ? 0.935 -3.470 -1.653 1.00 91.44 160 PHE A C 1
ATOM 1266 O O . PHE A 1 160 ? 0.212 -4.255 -1.047 1.00 91.44 160 PHE A O 1
ATOM 1273 N N . THR A 1 161 ? 0.492 -2.293 -2.090 1.00 90.19 161 THR A N 1
ATOM 1274 C CA . THR A 1 161 ? -0.915 -1.874 -1.990 1.00 90.19 161 THR A CA 1
ATOM 1275 C C . THR A 1 161 ? -1.765 -2.334 -3.175 1.00 90.19 161 THR A C 1
ATOM 1277 O O . THR A 1 161 ? -2.948 -2.006 -3.231 1.00 90.19 161 THR A O 1
ATOM 1280 N N . HIS A 1 162 ? -1.188 -3.090 -4.120 1.00 90.19 162 HIS A N 1
ATOM 1281 C CA . HIS A 1 162 ? -1.841 -3.509 -5.365 1.00 90.19 162 HIS A CA 1
ATOM 1282 C C . HIS A 1 162 ? -2.471 -2.334 -6.131 1.00 90.19 162 HIS A C 1
ATOM 1284 O O . HIS A 1 162 ? -3.539 -2.459 -6.734 1.00 90.19 162 HIS A O 1
ATOM 1290 N N . SER A 1 163 ? -1.816 -1.172 -6.089 1.00 92.44 163 SER A N 1
ATOM 1291 C CA . SER A 1 163 ? -2.326 0.040 -6.714 1.00 92.44 163 SER A CA 1
ATOM 1292 C C . SER A 1 163 ? -2.342 -0.107 -8.240 1.00 92.44 163 SER A C 1
ATOM 1294 O O . SER A 1 163 ? -1.333 -0.515 -8.824 1.00 92.44 163 SER A O 1
ATOM 1296 N N . PRO A 1 164 ? -3.427 0.298 -8.930 1.00 92.31 164 PRO A N 1
ATOM 1297 C CA . PRO A 1 164 ? -3.467 0.290 -10.393 1.00 92.31 164 PRO A CA 1
ATOM 1298 C C . PRO A 1 164 ? -2.421 1.229 -11.017 1.00 92.31 164 PRO A C 1
ATOM 1300 O O . PRO A 1 164 ? -2.068 1.072 -12.182 1.00 92.31 164 PRO A O 1
ATOM 1303 N N . LEU A 1 165 ? -1.890 2.176 -10.238 1.00 95.00 165 LEU A N 1
ATOM 1304 C CA . LEU A 1 165 ? -0.891 3.155 -10.669 1.00 95.00 165 LEU A CA 1
ATOM 1305 C C . LEU A 1 165 ? 0.535 2.593 -10.680 1.00 95.00 165 LEU A C 1
ATOM 1307 O O . LEU A 1 165 ? 1.445 3.253 -11.180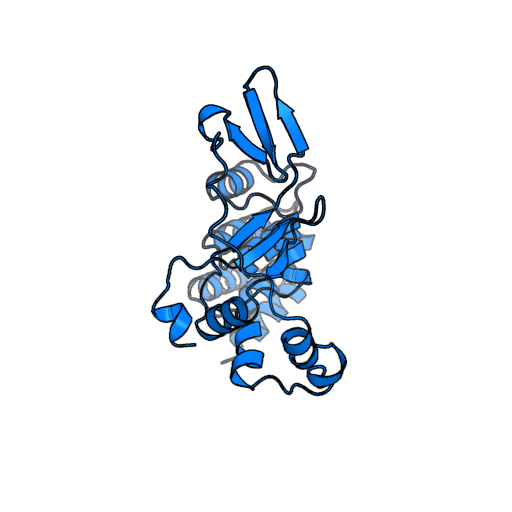 1.00 95.00 165 LEU A O 1
ATOM 1311 N N . PHE A 1 166 ? 0.745 1.388 -10.136 1.00 95.38 166 PHE A N 1
ATOM 1312 C CA . PHE A 1 166 ? 2.059 0.751 -10.078 1.00 95.38 166 PHE A CA 1
ATOM 1313 C C . PHE A 1 166 ? 2.712 0.651 -11.462 1.00 95.38 166 PHE A C 1
ATOM 1315 O O . PHE A 1 166 ? 3.877 1.007 -11.612 1.00 95.38 166 PHE A O 1
ATOM 1322 N N . ILE A 1 167 ? 1.961 0.223 -12.481 1.00 92.38 167 ILE A N 1
ATOM 1323 C CA . ILE A 1 167 ? 2.489 0.030 -13.840 1.00 92.38 167 ILE A CA 1
ATOM 1324 C C . ILE A 1 167 ? 2.919 1.357 -14.468 1.00 92.38 167 ILE A C 1
ATOM 1326 O O . ILE A 1 167 ? 3.998 1.447 -15.056 1.00 92.38 167 ILE A O 1
ATOM 1330 N N . ASP A 1 168 ? 2.094 2.393 -14.333 1.00 93.56 168 ASP A N 1
ATOM 1331 C CA . ASP A 1 168 ? 2.389 3.710 -14.899 1.00 93.56 168 ASP A CA 1
ATOM 1332 C C . ASP A 1 168 ? 3.611 4.334 -14.217 1.00 93.56 168 ASP A C 1
ATOM 1334 O O . ASP A 1 168 ? 4.500 4.865 -14.887 1.00 93.56 168 ASP A O 1
ATOM 1338 N N . PHE A 1 169 ? 3.715 4.185 -12.895 1.00 95.75 169 PHE A N 1
ATOM 1339 C CA . PHE A 1 169 ? 4.877 4.648 -12.145 1.00 95.75 169 PHE A CA 1
ATOM 1340 C C . PHE A 1 169 ? 6.144 3.841 -12.474 1.00 95.75 169 PHE A C 1
ATOM 1342 O O . PHE A 1 169 ? 7.211 4.422 -12.658 1.00 95.75 169 PHE A O 1
ATOM 1349 N N . ALA A 1 170 ? 6.042 2.518 -12.635 1.00 95.00 170 ALA A N 1
ATOM 1350 C CA . ALA A 1 170 ? 7.145 1.658 -13.068 1.00 95.00 170 ALA A CA 1
ATOM 1351 C C . ALA A 1 170 ? 7.696 2.083 -14.441 1.00 95.00 170 ALA A C 1
ATOM 1353 O O . ALA A 1 170 ? 8.910 2.213 -14.621 1.00 95.00 170 ALA A O 1
ATOM 1354 N N . ARG A 1 171 ? 6.809 2.365 -15.406 1.00 92.50 171 ARG A N 1
ATOM 1355 C CA . ARG A 1 171 ? 7.188 2.885 -16.731 1.00 92.50 171 ARG A CA 1
ATOM 1356 C C . ARG A 1 171 ? 7.893 4.229 -16.634 1.00 92.50 171 ARG A C 1
ATOM 1358 O O . ARG A 1 171 ? 8.913 4.425 -17.297 1.00 92.50 171 ARG A O 1
ATOM 1365 N N . PHE A 1 172 ? 7.392 5.126 -15.792 1.00 94.25 172 PHE A N 1
ATOM 1366 C CA . PHE A 1 172 ? 8.053 6.391 -15.499 1.00 94.25 172 PHE A CA 1
ATOM 1367 C C . PHE A 1 172 ? 9.469 6.167 -14.931 1.00 94.25 172 PHE A C 1
ATOM 1369 O O . PHE A 1 172 ? 10.436 6.666 -15.498 1.00 94.25 172 PHE A O 1
ATOM 1376 N N . VAL A 1 173 ? 9.645 5.323 -13.910 1.00 94.25 173 VAL A N 1
ATOM 1377 C CA . VAL A 1 173 ? 10.972 5.026 -13.331 1.00 94.25 173 VAL A CA 1
ATOM 1378 C C . VAL A 1 173 ? 11.958 4.511 -14.388 1.00 94.25 173 VAL A C 1
ATOM 1380 O O . VAL A 1 173 ? 13.136 4.856 -14.380 1.00 94.25 173 VAL A O 1
ATOM 1383 N N . ILE A 1 174 ? 11.497 3.706 -15.341 1.00 91.31 174 ILE A N 1
ATOM 1384 C CA . ILE A 1 174 ? 12.384 3.121 -16.353 1.00 91.31 174 ILE A CA 1
ATOM 1385 C C . ILE A 1 174 ? 12.724 4.105 -17.470 1.00 91.31 174 ILE A C 1
ATOM 1387 O O . ILE A 1 174 ? 13.863 4.107 -17.949 1.00 91.31 174 ILE A O 1
ATOM 1391 N N . SER A 1 175 ? 11.772 4.954 -17.856 1.00 88.62 175 SER A N 1
ATOM 1392 C CA . SER A 1 175 ? 11.922 5.870 -18.992 1.00 88.62 175 SER A CA 1
ATOM 1393 C C . SER A 1 175 ? 12.890 7.018 -18.706 1.00 88.62 175 SER A C 1
ATOM 1395 O O . SER A 1 175 ? 13.535 7.520 -19.624 1.00 88.62 175 SER A O 1
ATOM 1397 N N . TYR A 1 176 ? 13.041 7.419 -17.442 1.00 88.38 176 TYR A N 1
ATOM 1398 C CA . TYR A 1 176 ? 13.842 8.586 -17.076 1.00 88.38 176 TYR A CA 1
ATOM 1399 C C . TYR A 1 176 ? 15.254 8.184 -16.606 1.00 88.38 176 TYR A C 1
ATOM 1401 O O . TYR A 1 176 ? 15.393 7.411 -15.655 1.00 88.38 176 TYR A O 1
ATOM 1409 N N . PRO A 1 177 ? 16.331 8.733 -17.210 1.00 85.69 177 PRO A N 1
ATOM 1410 C CA . PRO A 1 177 ? 17.712 8.406 -16.835 1.00 85.69 177 PRO A CA 1
ATOM 1411 C C . PRO A 1 177 ? 18.063 8.687 -15.367 1.00 85.69 177 PRO A C 1
ATOM 1413 O O . PRO A 1 177 ? 18.928 8.021 -14.805 1.00 85.69 177 PRO A O 1
ATOM 1416 N N . ALA A 1 178 ? 17.372 9.636 -14.728 1.00 87.75 178 ALA A N 1
ATOM 1417 C CA . ALA A 1 178 ? 17.580 9.986 -13.323 1.00 87.75 178 ALA A CA 1
ATOM 1418 C C . ALA A 1 178 ? 17.321 8.816 -12.351 1.00 87.75 178 ALA A C 1
ATOM 1420 O O . ALA A 1 178 ? 17.826 8.826 -11.234 1.00 87.75 178 ALA A O 1
ATOM 1421 N N . TYR A 1 179 ? 16.570 7.794 -12.774 1.00 90.38 179 TYR A N 1
ATOM 1422 C CA . TYR A 1 179 ? 16.118 6.693 -11.917 1.00 90.38 179 TYR A CA 1
ATOM 1423 C C . TYR A 1 179 ? 16.713 5.335 -12.316 1.00 90.38 179 TYR A C 1
ATOM 1425 O O . TYR A 1 179 ? 16.189 4.282 -11.949 1.00 90.38 179 TYR A O 1
ATOM 1433 N N . VAL A 1 180 ? 17.828 5.336 -13.057 1.00 89.25 180 VAL A N 1
ATOM 1434 C CA . VAL A 1 180 ? 18.510 4.118 -13.537 1.00 89.25 180 VAL A CA 1
ATOM 1435 C C . VAL A 1 180 ? 18.804 3.126 -12.407 1.00 89.25 180 VAL A C 1
ATOM 1437 O O . VAL A 1 180 ? 18.626 1.923 -12.604 1.00 89.25 180 VAL A O 1
ATOM 1440 N N . SER A 1 181 ? 19.182 3.613 -11.221 1.00 90.94 181 SER A N 1
ATOM 1441 C CA . SER A 1 181 ? 19.457 2.791 -10.032 1.00 90.94 181 SER A CA 1
ATOM 1442 C C . SER A 1 181 ? 18.264 1.940 -9.579 1.00 90.94 181 SER A C 1
ATOM 1444 O O . SER A 1 181 ? 18.457 0.892 -8.966 1.00 90.94 181 SER A O 1
ATOM 1446 N N . TYR A 1 182 ? 17.034 2.341 -9.912 1.00 93.69 182 TYR A N 1
ATOM 1447 C CA . TYR A 1 182 ? 15.801 1.678 -9.481 1.00 93.69 182 TYR A CA 1
ATOM 1448 C C . TYR A 1 182 ? 15.212 0.732 -10.538 1.00 93.69 182 TYR A C 1
ATOM 1450 O O . TYR A 1 182 ? 14.247 0.009 -10.265 1.00 93.69 182 TYR A O 1
ATOM 1458 N N . ARG A 1 183 ? 15.802 0.663 -11.739 1.00 92.12 183 ARG A N 1
ATOM 1459 C CA . ARG A 1 183 ? 15.351 -0.251 -12.804 1.00 92.12 183 ARG A CA 1
ATOM 1460 C C . ARG A 1 183 ? 15.396 -1.725 -12.381 1.00 92.12 183 ARG A C 1
ATOM 1462 O O . ARG A 1 183 ? 14.382 -2.394 -12.575 1.00 92.12 183 ARG A O 1
ATOM 1469 N N . PRO A 1 184 ? 16.466 -2.245 -11.740 1.00 94.44 184 PRO A N 1
ATOM 1470 C CA . PRO A 1 184 ? 16.483 -3.642 -11.306 1.00 94.44 184 PRO A CA 1
ATOM 1471 C C . PRO A 1 184 ? 15.372 -3.971 -10.307 1.00 94.44 184 PRO A C 1
ATOM 1473 O O . PRO A 1 184 ? 14.743 -5.023 -10.402 1.00 94.44 184 PRO A O 1
ATOM 1476 N N . LEU A 1 185 ? 15.087 -3.059 -9.370 1.00 95.62 185 LEU A N 1
ATOM 1477 C CA . LEU A 1 185 ? 13.970 -3.208 -8.436 1.00 95.62 185 LEU A CA 1
ATOM 1478 C C . LEU A 1 185 ? 12.635 -3.261 -9.185 1.00 95.62 185 LEU A C 1
ATOM 1480 O O . LEU A 1 185 ? 11.843 -4.168 -8.945 1.00 95.62 185 LEU A O 1
ATOM 1484 N N . THR A 1 186 ? 12.424 -2.348 -10.132 1.00 95.31 186 THR A N 1
ATOM 1485 C CA . THR A 1 186 ? 11.207 -2.301 -10.954 1.00 95.31 186 THR A CA 1
ATOM 1486 C C . THR A 1 186 ? 10.978 -3.608 -11.702 1.00 95.31 186 THR A C 1
ATOM 1488 O O . THR A 1 186 ? 9.890 -4.175 -11.633 1.00 95.31 186 THR A O 1
ATOM 1491 N N . PHE A 1 187 ? 12.021 -4.143 -12.341 1.00 95.50 187 PHE A N 1
ATOM 1492 C CA . PHE A 1 187 ? 11.957 -5.423 -13.046 1.00 95.50 187 PHE A CA 1
ATOM 1493 C C . PHE A 1 187 ? 11.635 -6.578 -12.099 1.00 95.50 187 PHE A C 1
ATOM 1495 O O . PHE A 1 187 ? 10.778 -7.403 -12.411 1.00 95.50 187 PHE A O 1
ATOM 1502 N N . ARG A 1 188 ? 12.273 -6.629 -10.921 1.00 95.69 188 ARG A N 1
ATOM 1503 C CA . ARG A 1 188 ? 11.983 -7.664 -9.919 1.00 95.69 188 ARG A CA 1
ATOM 1504 C C . ARG A 1 188 ? 10.532 -7.615 -9.455 1.00 95.69 188 ARG A C 1
ATOM 1506 O O . ARG A 1 188 ? 9.916 -8.670 -9.384 1.00 95.69 188 ARG A O 1
ATOM 1513 N N . LEU A 1 189 ? 9.991 -6.431 -9.163 1.00 94.94 189 LEU A N 1
ATOM 1514 C CA . LEU A 1 189 ? 8.597 -6.269 -8.731 1.00 94.94 189 LEU A CA 1
ATOM 1515 C C . LEU A 1 189 ? 7.616 -6.653 -9.848 1.00 94.94 189 LEU A C 1
ATOM 1517 O O . LEU A 1 189 ? 6.700 -7.437 -9.612 1.00 94.94 189 LEU A O 1
ATOM 1521 N N . MET A 1 190 ? 7.857 -6.199 -11.083 1.00 93.81 190 MET A N 1
ATOM 1522 C CA . MET A 1 190 ? 7.065 -6.588 -12.260 1.00 93.81 190 MET A CA 1
ATOM 1523 C C . MET A 1 190 ? 7.065 -8.105 -12.490 1.00 93.81 190 MET A C 1
ATOM 1525 O O . MET A 1 190 ? 6.041 -8.677 -12.851 1.00 93.81 190 MET A O 1
ATOM 1529 N N . ALA A 1 191 ? 8.192 -8.775 -12.233 1.00 93.94 191 ALA A N 1
ATOM 1530 C CA . ALA A 1 191 ? 8.333 -10.215 -12.425 1.00 93.94 191 ALA A CA 1
ATOM 1531 C C . ALA A 1 191 ? 7.652 -11.076 -11.343 1.00 93.94 191 ALA A C 1
ATOM 1533 O O . ALA A 1 191 ? 7.558 -12.294 -11.517 1.00 93.94 191 ALA A O 1
ATOM 1534 N N . GLN A 1 192 ? 7.205 -10.495 -10.222 1.00 91.06 192 GLN A N 1
ATOM 1535 C CA . GLN A 1 192 ? 6.560 -11.263 -9.148 1.00 91.06 192 GLN A CA 1
ATOM 1536 C C . GLN A 1 192 ? 5.151 -11.726 -9.524 1.00 91.06 192 GLN A C 1
ATOM 1538 O O . GLN A 1 192 ? 4.764 -12.833 -9.155 1.00 91.06 192 GLN A O 1
ATOM 1543 N N . ASN A 1 193 ? 4.406 -10.913 -10.279 1.00 84.31 193 ASN A N 1
ATOM 1544 C CA . ASN A 1 193 ? 3.021 -11.197 -10.646 1.00 84.31 193 ASN A CA 1
ATOM 1545 C C . ASN A 1 193 ? 2.870 -11.231 -12.164 1.00 84.31 193 ASN A C 1
ATOM 1547 O O . ASN A 1 193 ? 2.989 -10.209 -12.840 1.00 84.31 193 ASN A O 1
ATOM 1551 N N . ARG A 1 194 ? 2.551 -12.409 -12.705 1.00 86.06 194 ARG A N 1
ATOM 1552 C CA . ARG A 1 194 ? 2.301 -12.569 -14.137 1.00 86.06 194 ARG A CA 1
ATOM 1553 C C . ARG A 1 194 ? 0.955 -11.950 -14.498 1.00 86.06 194 ARG A C 1
ATOM 1555 O O . ARG A 1 194 ? -0.095 -12.463 -14.120 1.00 86.06 194 ARG A O 1
ATOM 1562 N N . THR A 1 195 ? 0.991 -10.845 -15.229 1.00 87.31 195 THR A N 1
ATOM 1563 C CA . THR A 1 195 ? -0.198 -10.128 -15.703 1.00 87.31 195 THR A CA 1
ATOM 1564 C C . THR A 1 195 ? -0.018 -9.755 -17.175 1.00 87.31 195 THR A C 1
ATOM 1566 O O . THR A 1 195 ? 1.122 -9.602 -17.617 1.00 87.31 195 THR A O 1
ATOM 1569 N N . PRO A 1 196 ? -1.101 -9.533 -17.947 1.00 90.06 196 PRO A N 1
ATOM 1570 C CA . PRO A 1 196 ? -0.978 -9.063 -19.331 1.00 90.06 196 PRO A CA 1
ATOM 1571 C C . PRO A 1 196 ? -0.176 -7.758 -19.456 1.00 90.06 196 PRO A C 1
ATOM 1573 O O . PRO A 1 196 ? 0.503 -7.526 -20.452 1.00 90.06 196 PRO A O 1
ATOM 1576 N N . GLN A 1 197 ? -0.233 -6.909 -18.428 1.00 88.19 197 GLN A N 1
ATOM 1577 C CA . GLN A 1 197 ? 0.521 -5.658 -18.359 1.00 88.19 197 GLN A CA 1
ATOM 1578 C C . GLN A 1 197 ? 2.017 -5.912 -18.135 1.00 88.19 197 GLN A C 1
ATOM 1580 O O . GLN A 1 197 ? 2.836 -5.255 -18.773 1.00 88.19 197 GLN A O 1
ATOM 1585 N N . ALA A 1 198 ? 2.374 -6.875 -17.277 1.00 90.00 198 ALA A N 1
ATOM 1586 C CA . ALA A 1 198 ? 3.757 -7.305 -17.083 1.00 90.00 198 ALA A CA 1
ATOM 1587 C C . ALA A 1 198 ? 4.327 -7.986 -18.335 1.00 90.00 198 ALA A C 1
ATOM 1589 O O . ALA A 1 198 ? 5.443 -7.672 -18.737 1.00 90.00 198 ALA A O 1
ATOM 1590 N N . ASP A 1 199 ? 3.542 -8.832 -19.010 1.00 91.69 199 ASP A N 1
ATOM 1591 C CA . ASP A 1 199 ? 3.932 -9.432 -20.290 1.00 91.69 199 ASP A CA 1
ATOM 1592 C C . ASP A 1 199 ? 4.214 -8.350 -21.343 1.00 91.69 199 ASP A C 1
ATOM 1594 O O . ASP A 1 199 ? 5.280 -8.354 -21.954 1.00 91.69 199 ASP A O 1
ATOM 1598 N N . ALA A 1 200 ? 3.302 -7.387 -21.516 1.00 91.75 200 ALA A N 1
ATOM 1599 C CA . ALA A 1 200 ? 3.490 -6.277 -22.451 1.00 91.75 200 ALA A CA 1
ATOM 1600 C C . ALA A 1 200 ? 4.721 -5.426 -22.105 1.00 91.75 200 ALA A C 1
ATOM 1602 O O . ALA A 1 200 ? 5.454 -5.013 -22.996 1.00 91.75 200 ALA A O 1
ATOM 1603 N N . PHE A 1 201 ? 4.962 -5.189 -20.817 1.00 91.50 201 PHE A N 1
ATOM 1604 C CA . PHE A 1 201 ? 6.130 -4.467 -20.328 1.00 91.50 201 PHE A CA 1
ATOM 1605 C C . PHE A 1 201 ? 7.450 -5.185 -20.659 1.00 91.50 201 PHE A C 1
ATOM 1607 O O . PHE A 1 201 ? 8.375 -4.565 -21.178 1.00 91.50 201 PHE A O 1
ATOM 1614 N N . PHE A 1 202 ? 7.542 -6.491 -20.395 1.00 93.19 202 PHE A N 1
ATOM 1615 C CA . PHE A 1 202 ? 8.750 -7.264 -20.685 1.00 93.19 202 PHE A CA 1
ATOM 1616 C C . PHE A 1 202 ? 8.970 -7.469 -22.186 1.00 93.19 202 PHE A C 1
ATOM 1618 O O . PHE A 1 202 ? 10.112 -7.469 -22.633 1.00 93.19 202 PHE A O 1
ATOM 1625 N N . LEU A 1 203 ? 7.897 -7.600 -22.972 1.00 91.81 203 LEU A N 1
ATOM 1626 C CA . LEU A 1 203 ? 7.984 -7.642 -24.433 1.00 91.81 203 LEU A CA 1
ATOM 1627 C C . LEU A 1 203 ? 8.493 -6.317 -25.009 1.00 91.81 203 LEU A C 1
ATOM 1629 O O . LEU A 1 203 ? 9.364 -6.336 -25.870 1.00 91.81 203 LEU A O 1
ATOM 1633 N N . ASP A 1 204 ? 7.990 -5.183 -24.518 1.00 90.62 204 ASP A N 1
ATOM 1634 C CA . ASP A 1 204 ? 8.476 -3.860 -24.924 1.00 90.62 204 ASP A CA 1
ATOM 1635 C C . ASP A 1 204 ? 9.967 -3.690 -24.598 1.00 90.62 204 ASP A C 1
ATOM 1637 O O . ASP A 1 204 ? 10.741 -3.236 -25.438 1.00 90.62 204 ASP A O 1
ATOM 1641 N N . PHE A 1 205 ? 10.410 -4.148 -23.424 1.00 90.69 205 PHE A N 1
ATOM 1642 C CA . PHE A 1 205 ? 11.834 -4.179 -23.094 1.00 90.69 205 PHE A CA 1
ATOM 1643 C C . PHE A 1 205 ? 12.638 -5.074 -24.049 1.00 90.69 205 PHE A C 1
ATOM 1645 O O . PHE A 1 205 ? 13.658 -4.631 -24.563 1.00 90.69 205 PHE A O 1
ATOM 1652 N N . ALA A 1 206 ? 12.171 -6.292 -24.341 1.00 89.44 206 ALA A N 1
ATOM 1653 C CA . ALA A 1 206 ? 12.857 -7.220 -25.246 1.00 89.44 206 ALA A CA 1
ATOM 1654 C C . ALA A 1 206 ? 13.000 -6.686 -26.681 1.00 89.44 206 ALA A C 1
ATOM 1656 O O . ALA A 1 206 ? 13.938 -7.056 -27.380 1.00 89.44 206 ALA A O 1
ATOM 1657 N N . ILE A 1 207 ? 12.052 -5.859 -27.134 1.00 88.19 207 ILE A N 1
ATOM 1658 C CA . ILE A 1 207 ? 12.073 -5.246 -28.469 1.00 88.19 207 ILE A CA 1
ATOM 1659 C C . ILE A 1 207 ? 13.074 -4.088 -28.532 1.00 88.19 207 ILE A C 1
ATOM 1661 O O . ILE A 1 207 ? 13.692 -3.883 -29.572 1.00 88.19 207 ILE A O 1
ATOM 1665 N N . ASN A 1 208 ? 13.202 -3.321 -27.446 1.00 86.25 208 ASN A N 1
ATOM 1666 C CA . ASN A 1 208 ? 13.933 -2.052 -27.441 1.00 86.25 208 ASN A CA 1
ATOM 1667 C C . ASN A 1 208 ? 15.322 -2.121 -26.778 1.00 86.25 208 ASN A C 1
ATOM 1669 O O . ASN A 1 208 ? 16.084 -1.163 -26.888 1.00 86.25 208 ASN A O 1
ATOM 1673 N N . ASP A 1 209 ? 15.644 -3.192 -26.050 1.00 83.50 209 ASP A N 1
ATOM 1674 C CA . ASP A 1 209 ? 16.945 -3.390 -25.403 1.00 83.50 209 ASP A CA 1
ATOM 1675 C C . ASP A 1 209 ? 17.754 -4.437 -26.176 1.00 83.50 209 ASP A C 1
ATOM 1677 O O . ASP A 1 209 ? 17.456 -5.630 -26.128 1.00 83.50 209 ASP A O 1
ATOM 1681 N N . ASP A 1 210 ? 18.820 -3.999 -26.851 1.00 79.50 210 ASP A N 1
ATOM 1682 C CA . ASP A 1 210 ? 19.732 -4.858 -27.627 1.00 79.50 210 ASP A CA 1
ATOM 1683 C C . ASP A 1 210 ? 20.659 -5.723 -26.734 1.00 79.50 210 ASP A C 1
ATOM 1685 O O . ASP A 1 210 ? 21.778 -6.079 -27.107 1.00 79.50 210 ASP A O 1
ATOM 1689 N N . GLY A 1 211 ? 20.220 -6.060 -25.516 1.00 75.06 211 GLY A N 1
ATOM 1690 C CA . GLY A 1 211 ? 20.992 -6.830 -24.539 1.00 75.06 211 GLY A CA 1
ATOM 1691 C C . GLY A 1 211 ? 22.066 -6.019 -23.812 1.00 75.06 211 GLY A C 1
ATOM 1692 O O . GLY A 1 211 ? 22.967 -6.591 -23.196 1.00 75.06 211 GLY A O 1
ATOM 1693 N N . GLU A 1 212 ? 21.976 -4.689 -23.841 1.00 84.69 212 GLU A N 1
ATOM 1694 C CA . GLU A 1 212 ? 22.924 -3.790 -23.172 1.00 84.69 212 GLU A CA 1
ATOM 1695 C C . GLU A 1 212 ? 22.855 -3.890 -21.639 1.00 84.69 212 GLU A C 1
ATOM 1697 O O . GLU A 1 212 ? 23.759 -3.437 -20.931 1.00 84.69 212 GLU A O 1
ATOM 1702 N N . ARG A 1 213 ? 21.776 -4.475 -21.100 1.00 86.94 213 ARG A N 1
ATOM 1703 C CA . ARG A 1 213 ? 21.486 -4.518 -19.660 1.00 86.94 213 ARG A CA 1
ATOM 1704 C C . ARG A 1 213 ? 21.319 -5.957 -19.169 1.00 86.94 213 ARG A C 1
ATOM 1706 O O . ARG A 1 213 ? 20.206 -6.362 -18.827 1.00 86.94 213 ARG A O 1
ATOM 1713 N N . PRO A 1 214 ? 22.419 -6.722 -19.029 1.00 87.56 214 PRO A N 1
ATOM 1714 C CA . PRO A 1 214 ? 22.367 -8.165 -18.783 1.00 87.56 214 PRO A CA 1
ATOM 1715 C C . PRO A 1 214 ? 21.642 -8.553 -17.486 1.00 87.56 214 PRO A C 1
ATOM 1717 O O . PRO A 1 214 ? 21.018 -9.612 -17.424 1.00 87.56 214 PRO A O 1
ATOM 1720 N N . GLU A 1 215 ? 21.679 -7.708 -16.448 1.00 91.56 215 GLU A N 1
ATOM 1721 C CA . GLU A 1 215 ? 20.914 -7.945 -15.215 1.00 91.56 215 GLU A CA 1
ATOM 1722 C C . GLU A 1 215 ? 19.398 -7.919 -15.469 1.00 91.56 215 GLU A C 1
ATOM 1724 O O . GLU A 1 215 ? 18.673 -8.792 -14.990 1.00 91.56 215 GLU A O 1
ATOM 1729 N N . LEU A 1 216 ? 18.917 -6.945 -16.247 1.00 92.69 216 LEU A N 1
ATOM 1730 C CA . LEU A 1 216 ? 17.494 -6.791 -16.554 1.00 92.69 216 LEU A CA 1
ATOM 1731 C C . LEU A 1 216 ? 17.021 -7.885 -17.514 1.00 92.69 216 LEU A C 1
ATOM 1733 O O . LEU A 1 216 ? 15.971 -8.487 -17.280 1.00 92.69 216 LEU A O 1
ATOM 1737 N N . THR A 1 217 ? 17.835 -8.203 -18.527 1.00 92.00 217 THR A N 1
ATOM 1738 C CA . THR A 1 217 ? 17.598 -9.323 -19.448 1.00 92.00 217 THR A CA 1
ATOM 1739 C C . THR A 1 217 ? 17.454 -10.634 -18.685 1.00 92.00 217 THR A C 1
ATOM 1741 O O . THR A 1 217 ? 16.517 -11.385 -18.933 1.00 92.00 217 THR A O 1
ATOM 1744 N N . LYS A 1 218 ? 18.305 -10.884 -17.681 1.00 92.88 218 LYS A N 1
ATOM 1745 C CA . LYS A 1 218 ? 18.198 -12.088 -16.851 1.00 92.88 218 LYS A CA 1
ATOM 1746 C C . LYS A 1 218 ? 16.870 -12.162 -16.091 1.00 92.88 218 LYS A C 1
ATOM 1748 O O . LYS A 1 218 ? 16.253 -13.223 -16.062 1.00 92.88 218 LYS A O 1
ATOM 1753 N N . ILE A 1 219 ? 16.420 -11.058 -15.485 1.00 93.94 219 ILE A N 1
ATOM 1754 C CA . ILE A 1 219 ? 15.136 -11.025 -14.759 1.00 93.94 219 ILE A CA 1
ATOM 1755 C C . ILE A 1 219 ? 13.971 -11.329 -15.711 1.00 93.94 219 ILE A C 1
ATOM 1757 O O . ILE A 1 219 ? 13.082 -12.109 -15.367 1.00 93.94 219 ILE A O 1
ATOM 1761 N N . MET A 1 220 ? 13.991 -10.741 -16.908 1.00 93.69 220 MET A N 1
ATOM 1762 C CA . MET A 1 220 ? 13.002 -10.987 -17.957 1.00 93.69 220 MET A CA 1
ATOM 1763 C C . MET A 1 220 ? 13.015 -12.449 -18.437 1.00 93.69 220 MET A C 1
ATOM 1765 O O . MET A 1 220 ? 11.961 -13.079 -18.534 1.00 93.69 220 MET A O 1
ATOM 1769 N N . ASP A 1 221 ? 14.191 -13.012 -18.713 1.00 91.88 221 ASP A N 1
ATOM 1770 C CA . ASP A 1 221 ? 14.329 -14.408 -19.135 1.00 91.88 221 ASP A CA 1
ATOM 1771 C C . ASP A 1 221 ? 13.757 -15.359 -18.081 1.00 91.88 221 ASP A C 1
ATOM 1773 O O . ASP A 1 221 ? 12.976 -16.261 -18.396 1.00 91.88 221 ASP A O 1
ATOM 1777 N N . ASP A 1 222 ? 14.109 -15.142 -16.813 1.00 93.06 222 ASP A N 1
ATOM 1778 C CA . ASP A 1 222 ? 13.612 -15.945 -15.699 1.00 93.06 222 ASP A CA 1
ATOM 1779 C C . ASP A 1 222 ? 12.090 -15.793 -15.527 1.00 93.06 222 ASP A C 1
ATOM 1781 O O . ASP A 1 222 ? 11.409 -16.770 -15.208 1.00 93.06 222 ASP A O 1
ATOM 1785 N N . TYR A 1 223 ? 11.530 -14.608 -15.798 1.00 92.75 223 TYR A N 1
ATOM 1786 C CA . TYR A 1 223 ? 10.082 -14.386 -15.831 1.00 92.75 223 TYR A CA 1
ATOM 1787 C C . TYR A 1 223 ? 9.389 -15.253 -16.896 1.00 92.75 223 TYR A C 1
ATOM 1789 O O . TYR A 1 223 ? 8.391 -15.916 -16.597 1.00 92.75 223 TYR A O 1
ATOM 1797 N N . PHE A 1 224 ? 9.932 -15.332 -18.115 1.00 90.44 224 PHE A N 1
ATOM 1798 C CA . PHE A 1 224 ? 9.342 -16.153 -19.178 1.00 90.44 224 PHE A CA 1
ATOM 1799 C C . PHE A 1 224 ? 9.583 -17.661 -19.011 1.00 90.44 224 PHE A C 1
ATOM 1801 O O . PHE A 1 224 ? 8.765 -18.452 -19.491 1.00 90.44 224 PHE A O 1
ATOM 1808 N N . ARG A 1 225 ? 10.647 -18.071 -18.303 1.00 89.50 225 ARG A N 1
ATOM 1809 C CA . ARG A 1 225 ? 10.968 -19.485 -18.016 1.00 89.50 225 ARG A CA 1
ATOM 1810 C C . ARG A 1 225 ? 10.048 -20.151 -16.998 1.00 89.50 225 ARG A C 1
ATOM 1812 O O . ARG A 1 225 ? 9.902 -21.366 -17.064 1.00 89.50 225 ARG A O 1
ATOM 1819 N N . LYS A 1 226 ? 9.422 -19.404 -16.082 1.00 78.19 226 LYS A N 1
ATOM 1820 C CA . LYS A 1 226 ? 8.485 -19.925 -15.058 1.00 78.19 226 LYS A CA 1
ATOM 1821 C C . LYS A 1 226 ? 7.130 -20.392 -15.642 1.00 78.19 226 LYS A C 1
ATOM 1823 O O . LYS A 1 226 ? 6.085 -20.141 -15.046 1.00 78.19 226 LYS A O 1
ATOM 1828 N N . ARG A 1 227 ? 7.125 -20.985 -16.839 1.00 58.09 227 ARG A N 1
ATOM 1829 C CA . ARG A 1 227 ? 5.937 -21.579 -17.473 1.00 58.09 227 ARG A CA 1
ATOM 1830 C C . ARG A 1 227 ? 5.584 -22.926 -16.863 1.00 58.09 227 ARG A C 1
ATOM 1832 O O . ARG A 1 227 ? 6.521 -23.688 -16.546 1.00 58.09 227 ARG A O 1
#